Protein AF-A0A7X9I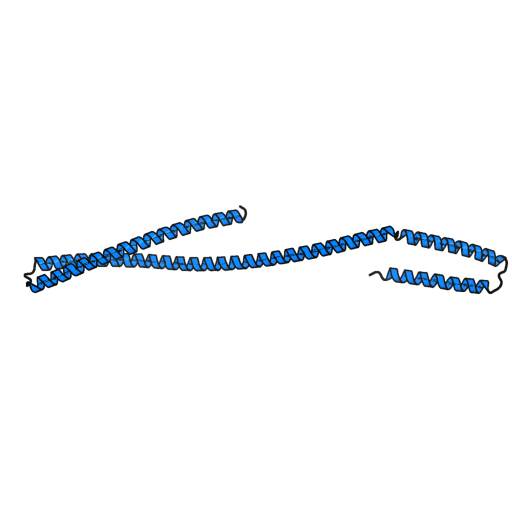KH6-F1 (afdb_monomer_lite)

Structure (mmCIF, N/CA/C/O backbone):
data_AF-A0A7X9IKH6-F1
#
_entry.id   AF-A0A7X9IKH6-F1
#
loop_
_atom_site.group_PDB
_atom_site.id
_atom_site.type_symbol
_atom_site.label_atom_id
_atom_site.label_alt_id
_atom_site.label_comp_id
_atom_site.label_asym_id
_atom_site.label_entity_id
_atom_site.label_seq_id
_atom_site.pdbx_PDB_ins_code
_atom_site.Cartn_x
_atom_site.Cartn_y
_atom_site.Cartn_z
_atom_site.occupancy
_atom_site.B_iso_or_equiv
_atom_site.auth_seq_id
_atom_site.auth_comp_id
_atom_site.auth_asym_id
_atom_site.auth_atom_id
_atom_site.pdbx_PDB_model_num
ATOM 1 N N . MET A 1 1 ? 45.730 -7.408 -49.230 1.00 41.25 1 MET A N 1
ATOM 2 C CA . MET A 1 1 ? 46.948 -6.594 -49.427 1.00 41.25 1 MET A CA 1
ATOM 3 C C . MET A 1 1 ? 47.735 -7.283 -50.529 1.00 41.25 1 MET A C 1
ATOM 5 O O . MET A 1 1 ? 48.414 -8.264 -50.258 1.00 41.25 1 MET A O 1
ATOM 9 N N . ASP A 1 2 ? 47.518 -6.874 -51.778 1.00 36.41 2 ASP A N 1
ATOM 10 C CA . ASP A 1 2 ? 48.087 -7.555 -52.945 1.00 36.41 2 ASP A CA 1
ATOM 11 C C . ASP A 1 2 ? 49.519 -7.081 -53.201 1.00 36.41 2 ASP A C 1
ATOM 13 O O . ASP A 1 2 ? 49.766 -6.019 -53.769 1.00 36.41 2 ASP A O 1
ATOM 17 N N . TRP A 1 3 ? 50.478 -7.899 -52.771 1.00 39.22 3 TRP A N 1
ATOM 18 C CA . TRP A 1 3 ? 51.915 -7.719 -53.016 1.00 39.22 3 TRP A CA 1
ATOM 19 C C . TRP A 1 3 ? 52.298 -7.866 -54.501 1.00 39.22 3 TRP A C 1
ATOM 21 O O . TRP A 1 3 ? 53.399 -7.498 -54.912 1.00 39.22 3 TRP A O 1
ATOM 31 N N . THR A 1 4 ? 51.380 -8.369 -55.324 1.00 44.97 4 THR A N 1
ATOM 32 C CA . THR A 1 4 ? 51.561 -8.614 -56.759 1.00 44.97 4 THR A CA 1
ATOM 33 C C . THR A 1 4 ? 51.618 -7.319 -57.575 1.00 44.97 4 THR A C 1
ATOM 35 O O . THR A 1 4 ? 52.410 -7.230 -58.511 1.00 44.97 4 THR A O 1
ATOM 38 N N . GLY A 1 5 ? 50.871 -6.280 -57.185 1.00 40.22 5 GLY A N 1
ATOM 39 C CA . GLY A 1 5 ? 50.858 -4.994 -57.896 1.00 40.22 5 GLY A CA 1
ATOM 40 C C . GLY A 1 5 ? 52.165 -4.201 -57.770 1.00 40.22 5 GLY A C 1
ATOM 41 O O . GLY A 1 5 ? 52.620 -3.589 -58.735 1.00 40.22 5 GLY A O 1
ATOM 42 N N . LEU A 1 6 ? 52.818 -4.259 -56.604 1.00 42.25 6 LEU A N 1
ATOM 43 C CA . LEU A 1 6 ? 54.053 -3.508 -56.335 1.00 42.25 6 LEU A CA 1
ATOM 44 C C . LEU A 1 6 ? 55.275 -4.162 -57.009 1.00 42.25 6 LEU A C 1
ATOM 46 O O . LEU A 1 6 ? 56.140 -3.466 -57.539 1.00 42.25 6 LEU A O 1
ATOM 50 N N . MET A 1 7 ? 55.301 -5.498 -57.089 1.00 39.69 7 MET A N 1
ATOM 51 C CA . MET A 1 7 ? 56.377 -6.243 -57.758 1.00 39.69 7 MET A CA 1
ATOM 52 C C . MET A 1 7 ? 56.378 -6.051 -59.285 1.00 39.69 7 MET A C 1
ATOM 54 O O . MET A 1 7 ? 57.447 -6.004 -59.892 1.00 39.69 7 MET A O 1
ATOM 58 N N . ILE A 1 8 ? 55.210 -5.863 -59.911 1.00 49.44 8 ILE A N 1
ATOM 59 C CA . ILE A 1 8 ? 55.110 -5.596 -61.358 1.00 49.44 8 ILE A CA 1
ATOM 60 C C . ILE A 1 8 ? 55.565 -4.162 -61.687 1.00 49.44 8 ILE A C 1
ATOM 62 O O . ILE A 1 8 ? 56.264 -3.952 -62.680 1.00 49.44 8 ILE A O 1
ATOM 66 N N . GLY A 1 9 ? 55.260 -3.189 -60.819 1.00 40.75 9 GLY A N 1
ATOM 67 C CA . GLY A 1 9 ? 55.694 -1.796 -60.984 1.00 40.75 9 GLY A CA 1
ATOM 68 C C . GLY A 1 9 ? 57.215 -1.602 -60.907 1.00 40.75 9 GLY A C 1
ATOM 69 O O . GLY A 1 9 ? 57.775 -0.807 -61.662 1.00 40.75 9 GLY A O 1
ATOM 70 N N . VAL A 1 10 ? 57.907 -2.361 -60.047 1.00 42.84 10 VAL A N 1
ATOM 71 C CA . VAL A 1 10 ? 59.378 -2.302 -59.926 1.00 42.84 10 VAL A CA 1
ATOM 72 C C . VAL A 1 10 ? 60.077 -3.111 -61.029 1.00 42.84 10 VAL A C 1
ATOM 74 O O . VAL A 1 10 ? 61.121 -2.696 -61.528 1.00 42.84 10 VAL A O 1
ATOM 77 N N . ALA A 1 11 ? 59.493 -4.221 -61.493 1.00 41.38 11 ALA A N 1
ATOM 78 C CA . ALA A 1 11 ? 60.054 -4.987 -62.610 1.00 41.38 11 ALA A CA 1
ATOM 79 C C . ALA A 1 11 ? 60.023 -4.204 -63.941 1.00 41.38 11 ALA A C 1
ATOM 81 O O . ALA A 1 11 ? 60.966 -4.285 -64.733 1.00 41.38 11 ALA A O 1
ATOM 82 N N . ALA A 1 12 ? 58.984 -3.393 -64.168 1.00 44.91 12 ALA A N 1
ATOM 83 C CA . ALA A 1 12 ? 58.856 -2.573 -65.373 1.00 44.91 12 ALA A CA 1
ATOM 84 C C . ALA A 1 12 ? 59.862 -1.404 -65.429 1.00 44.91 12 ALA A C 1
ATOM 86 O O . ALA A 1 12 ? 60.322 -1.047 -66.514 1.00 44.91 12 ALA A O 1
ATOM 87 N N . SER A 1 13 ? 60.259 -0.833 -64.285 1.00 43.16 13 SER A N 1
ATOM 88 C CA . SER A 1 13 ? 61.221 0.282 -64.237 1.00 43.16 13 SER A CA 1
ATOM 89 C C . SER A 1 13 ? 62.685 -0.164 -64.368 1.00 43.16 13 SER A C 1
ATOM 91 O O . SER A 1 13 ? 63.507 0.568 -64.918 1.00 43.16 13 SER A O 1
ATOM 93 N N . ILE A 1 14 ? 63.017 -1.393 -63.957 1.00 40.56 14 ILE A N 1
ATOM 94 C CA . ILE A 1 14 ? 64.365 -1.969 -64.130 1.00 40.56 14 ILE A CA 1
ATOM 95 C C . ILE A 1 14 ? 64.616 -2.383 -65.597 1.00 40.56 14 ILE A C 1
ATOM 97 O O . ILE A 1 14 ? 65.743 -2.282 -66.098 1.00 40.56 14 ILE A O 1
ATOM 101 N N . GLY A 1 15 ? 63.566 -2.786 -66.324 1.00 42.31 15 GLY A N 1
ATOM 102 C CA . GLY A 1 15 ? 63.649 -3.150 -67.744 1.00 42.31 15 GLY A CA 1
ATOM 103 C C . GLY A 1 15 ? 63.915 -1.966 -68.683 1.00 42.31 15 GLY A C 1
ATOM 104 O O . GLY A 1 15 ? 64.653 -2.101 -69.657 1.00 42.31 15 GLY A O 1
ATOM 105 N N . THR A 1 16 ? 63.379 -0.779 -68.388 1.00 46.44 16 THR A N 1
ATOM 106 C CA . THR A 1 16 ? 63.547 0.404 -69.255 1.00 46.44 16 THR A CA 1
ATOM 107 C C . THR A 1 16 ? 64.932 1.047 -69.128 1.00 46.44 16 THR A C 1
ATOM 109 O O . THR A 1 16 ? 65.479 1.522 -70.124 1.00 46.44 16 THR A O 1
ATOM 112 N N . MET A 1 17 ? 65.561 0.996 -67.947 1.00 42.28 17 MET A N 1
ATOM 113 C CA . MET A 1 17 ? 66.924 1.518 -67.745 1.00 42.28 17 MET A CA 1
ATOM 114 C C . MET A 1 17 ? 68.025 0.640 -68.361 1.00 42.28 17 MET A C 1
ATOM 116 O O . MET A 1 17 ? 69.039 1.157 -68.833 1.00 42.28 17 MET A O 1
ATOM 120 N N . SER A 1 18 ? 67.843 -0.681 -68.398 1.00 44.31 18 SER A N 1
ATOM 121 C CA . SER A 1 18 ? 68.854 -1.615 -68.916 1.00 44.31 18 SER A CA 1
ATOM 122 C C . SER A 1 18 ? 68.936 -1.622 -70.452 1.00 44.31 18 SER A C 1
ATOM 124 O O . SER A 1 18 ? 70.027 -1.762 -71.011 1.00 44.31 18 SER A O 1
ATOM 126 N N . VAL A 1 19 ? 67.823 -1.360 -71.146 1.00 49.00 19 VAL A N 1
ATOM 127 C CA . VAL A 1 19 ? 67.783 -1.244 -72.617 1.00 49.00 19 VAL A CA 1
ATOM 128 C C . VAL A 1 19 ? 68.423 0.065 -73.105 1.00 49.00 19 VAL A C 1
ATOM 130 O O . VAL A 1 19 ? 69.172 0.053 -74.084 1.00 49.00 19 VAL A O 1
ATOM 133 N N . GLY A 1 20 ? 68.236 1.176 -72.381 1.00 48.69 20 GLY A N 1
ATOM 134 C CA . GLY A 1 20 ? 68.887 2.456 -72.698 1.00 48.69 20 GLY A CA 1
ATOM 135 C C . GLY A 1 20 ? 70.421 2.379 -72.670 1.00 48.69 20 GLY A C 1
ATOM 136 O O . GLY A 1 20 ? 71.091 2.928 -73.545 1.00 48.69 20 GLY A O 1
ATOM 137 N N . LEU A 1 21 ? 70.987 1.616 -71.728 1.00 49.50 21 LEU A N 1
ATOM 138 C CA . LEU A 1 21 ? 72.434 1.392 -71.611 1.00 49.50 21 LEU A CA 1
ATOM 139 C C . LEU A 1 21 ? 73.014 0.538 -72.754 1.00 49.50 21 LEU A C 1
ATOM 141 O O . LEU A 1 21 ? 74.154 0.762 -73.162 1.00 49.50 21 LEU A O 1
ATOM 145 N N . LEU A 1 22 ? 72.246 -0.407 -73.307 1.00 53.59 22 LEU A N 1
ATOM 146 C CA . LEU A 1 22 ? 72.681 -1.238 -74.438 1.00 53.59 22 LEU A CA 1
ATOM 147 C C . LEU A 1 22 ? 72.661 -0.481 -75.773 1.00 53.59 22 LEU A C 1
ATOM 149 O O . LEU A 1 22 ? 73.569 -0.662 -76.589 1.00 53.59 22 LEU A O 1
ATOM 153 N N . ILE A 1 23 ? 71.682 0.404 -75.975 1.00 54.72 23 ILE A N 1
ATOM 154 C CA . ILE A 1 23 ? 71.573 1.226 -77.191 1.00 54.72 23 ILE A CA 1
ATOM 155 C C . ILE A 1 23 ? 72.686 2.283 -77.229 1.00 54.72 23 ILE A C 1
ATOM 157 O O . ILE A 1 23 ? 73.350 2.439 -78.255 1.00 54.72 23 ILE A O 1
ATOM 161 N N . VAL A 1 24 ? 72.983 2.937 -76.099 1.00 54.19 24 VAL A N 1
ATOM 162 C CA . VAL A 1 24 ? 74.093 3.905 -76.006 1.00 54.19 24 VAL A CA 1
ATOM 163 C C . VAL A 1 24 ? 75.448 3.230 -76.259 1.00 54.19 24 VAL A C 1
ATOM 165 O O . VAL A 1 24 ? 76.287 3.778 -76.973 1.00 54.19 24 VAL A O 1
ATOM 168 N N . ARG A 1 25 ? 75.650 2.005 -75.754 1.00 50.47 25 ARG A N 1
ATOM 169 C CA . ARG A 1 25 ? 76.906 1.256 -75.928 1.00 50.47 25 ARG A CA 1
ATOM 170 C C . ARG A 1 25 ? 77.116 0.732 -77.355 1.00 50.47 25 ARG A C 1
ATOM 172 O O . ARG A 1 25 ? 78.260 0.552 -77.762 1.00 50.47 25 ARG A O 1
ATOM 179 N N . ARG A 1 26 ? 76.042 0.509 -78.125 1.00 52.50 26 ARG A N 1
ATOM 180 C CA . ARG A 1 26 ? 76.119 0.147 -79.555 1.00 52.50 26 ARG A CA 1
ATOM 181 C C . ARG A 1 26 ? 76.236 1.355 -80.483 1.00 52.50 26 ARG A C 1
ATOM 183 O O . ARG A 1 26 ? 76.838 1.223 -81.541 1.00 52.50 26 ARG A O 1
ATOM 190 N N . LEU A 1 27 ? 75.729 2.525 -80.089 1.00 49.16 27 LEU A N 1
ATOM 191 C CA . LEU A 1 27 ? 75.902 3.770 -80.848 1.00 49.16 27 LEU A CA 1
ATOM 192 C C . LEU A 1 27 ? 77.325 4.348 -80.738 1.00 49.16 27 LEU A C 1
ATOM 194 O O . LEU A 1 27 ? 77.769 5.020 -81.665 1.00 49.16 27 LEU A O 1
ATOM 198 N N . SER A 1 28 ? 78.068 4.062 -79.657 1.00 47.09 28 SER A N 1
ATOM 199 C CA . SER A 1 28 ? 79.472 4.495 -79.512 1.00 47.09 28 SER A CA 1
ATOM 200 C C . SER A 1 28 ? 80.474 3.684 -80.347 1.00 47.09 28 SER A C 1
ATOM 202 O O . SER A 1 28 ? 81.614 4.106 -80.517 1.00 47.09 28 SER A O 1
ATOM 204 N N . SER A 1 29 ? 80.076 2.521 -80.868 1.00 47.56 29 SER A N 1
ATOM 205 C CA . SER A 1 29 ? 80.857 1.730 -81.825 1.00 47.56 29 SER A CA 1
ATOM 206 C C . SER A 1 29 ? 80.278 1.950 -83.223 1.00 47.56 29 SER A C 1
ATOM 208 O O . SER A 1 29 ? 79.188 1.461 -83.500 1.00 47.56 29 SER A O 1
ATOM 210 N N . GLY A 1 30 ? 80.972 2.721 -84.066 1.00 47.56 30 GLY A N 1
ATOM 211 C CA . GLY A 1 30 ? 80.493 3.220 -85.365 1.00 47.56 30 GLY A CA 1
ATOM 212 C C . GLY A 1 30 ? 79.588 2.260 -86.153 1.00 47.56 30 GLY A C 1
ATOM 213 O O . GLY A 1 30 ? 79.942 1.112 -86.412 1.00 47.56 30 GLY A O 1
ATOM 214 N N . VAL A 1 31 ? 78.408 2.758 -86.530 1.00 45.91 31 VAL A N 1
ATOM 215 C CA . VAL A 1 31 ? 77.311 1.982 -87.125 1.00 45.91 31 VAL A CA 1
ATOM 216 C C . VAL A 1 31 ? 77.476 1.893 -88.645 1.00 45.91 31 VAL A C 1
ATOM 218 O O . VAL A 1 31 ? 77.541 2.911 -89.334 1.00 45.91 31 VAL A O 1
ATOM 221 N N . SER A 1 32 ? 77.505 0.670 -89.179 1.00 53.81 32 SER A N 1
ATOM 222 C CA . SER A 1 32 ? 77.417 0.414 -90.626 1.00 53.81 32 SER A CA 1
ATOM 223 C C . SER A 1 32 ? 75.969 0.553 -91.129 1.00 53.81 32 SER A C 1
ATOM 225 O O . SER A 1 32 ? 75.020 0.334 -90.378 1.00 53.81 32 SER A O 1
ATOM 227 N N . ILE A 1 33 ? 75.775 0.895 -92.409 1.00 52.16 33 ILE A N 1
ATOM 228 C CA . ILE A 1 33 ? 74.455 1.200 -93.008 1.00 52.16 33 ILE A CA 1
ATOM 229 C C . ILE A 1 33 ? 73.421 0.073 -92.791 1.00 52.16 33 ILE A C 1
ATOM 231 O O . ILE A 1 33 ? 72.262 0.369 -92.525 1.00 52.16 33 ILE A O 1
ATOM 235 N N . GLY A 1 34 ? 73.833 -1.202 -92.776 1.00 54.03 34 GLY A N 1
ATOM 236 C CA . GLY A 1 34 ? 72.932 -2.337 -92.507 1.00 54.03 34 GLY A CA 1
ATOM 237 C C . GLY A 1 34 ? 72.478 -2.483 -91.044 1.00 54.03 34 GLY A C 1
ATOM 238 O O . GLY A 1 34 ? 71.426 -3.054 -90.775 1.00 54.03 34 GLY A O 1
ATOM 239 N N . GLN A 1 35 ? 73.223 -1.934 -90.080 1.00 50.44 35 GLN A N 1
ATOM 240 C CA . GLN A 1 35 ? 72.823 -1.908 -88.665 1.00 50.44 35 GLN A CA 1
ATOM 241 C C . GLN A 1 35 ? 71.830 -0.776 -88.370 1.00 50.44 35 GLN A C 1
ATOM 243 O O . GLN A 1 35 ? 71.072 -0.861 -87.407 1.00 50.44 35 GLN A O 1
ATOM 248 N N . LYS A 1 36 ? 71.797 0.266 -89.209 1.00 51.41 36 LYS A N 1
ATOM 249 C CA . LYS A 1 36 ? 70.876 1.399 -89.077 1.00 51.41 36 LYS A CA 1
ATOM 250 C C . LYS A 1 36 ? 69.422 0.992 -89.333 1.00 51.41 36 LYS A C 1
ATOM 252 O O . LYS A 1 36 ? 68.554 1.370 -88.554 1.00 51.41 36 LYS A O 1
ATOM 257 N N . ASP A 1 37 ? 69.171 0.175 -90.354 1.00 54.50 37 ASP A N 1
ATOM 258 C CA . ASP A 1 37 ? 67.816 -0.300 -90.673 1.00 54.50 37 ASP A CA 1
ATOM 259 C C . ASP A 1 37 ? 67.300 -1.300 -89.628 1.00 54.50 37 ASP A C 1
ATOM 261 O O . ASP A 1 37 ? 66.137 -1.243 -89.232 1.00 54.50 37 ASP A O 1
ATOM 265 N N . SER A 1 38 ? 68.184 -2.145 -89.084 1.00 54.72 38 SER A N 1
ATOM 266 C CA . SER A 1 38 ? 6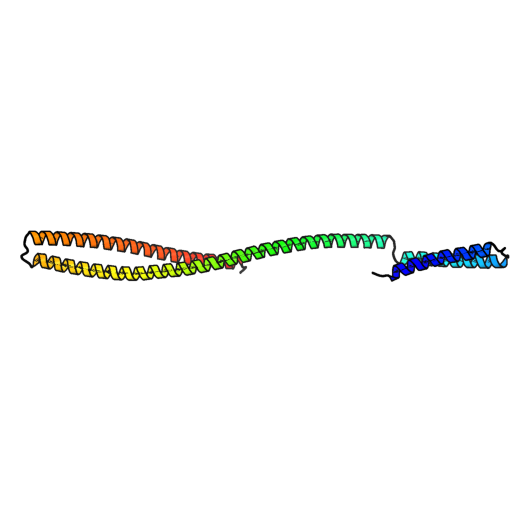7.863 -3.015 -87.943 1.00 54.72 38 SER A CA 1
ATOM 267 C C . SER A 1 38 ? 67.489 -2.208 -86.698 1.00 54.72 38 SER A C 1
ATOM 269 O O . SER A 1 38 ? 66.525 -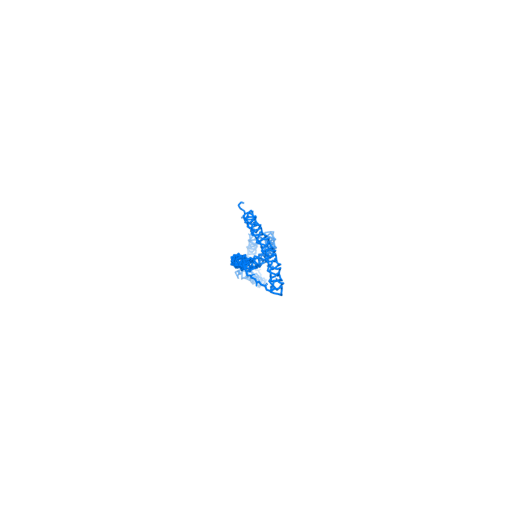2.551 -86.020 1.00 54.72 38 SER A O 1
ATOM 271 N N . LEU A 1 39 ? 68.230 -1.137 -86.397 1.00 57.41 39 LEU A N 1
ATOM 272 C CA . LEU A 1 39 ? 67.948 -0.268 -85.254 1.00 57.41 39 LEU A CA 1
ATOM 273 C C . LEU A 1 39 ? 66.650 0.524 -85.446 1.00 57.41 39 LEU A C 1
ATOM 275 O O . LEU A 1 39 ? 65.900 0.690 -84.491 1.00 57.41 39 LEU A O 1
ATOM 279 N N . LEU A 1 40 ? 66.346 0.977 -86.665 1.00 59.12 40 LEU A N 1
ATOM 280 C CA . LEU A 1 40 ? 65.073 1.638 -86.969 1.00 59.12 40 LEU A CA 1
ATOM 281 C C . LEU A 1 40 ? 63.884 0.689 -86.781 1.00 59.12 40 LEU A C 1
ATOM 283 O O . LEU A 1 40 ? 62.888 1.070 -86.168 1.00 59.12 40 LEU A O 1
ATOM 287 N N . HIS A 1 41 ? 64.009 -0.558 -87.233 1.00 66.25 41 HIS A N 1
ATOM 288 C CA . HIS A 1 41 ? 62.960 -1.561 -87.068 1.00 66.25 41 HIS A CA 1
ATOM 289 C C . HIS A 1 41 ? 62.774 -1.974 -85.596 1.00 66.25 41 HIS A C 1
ATOM 291 O O . HIS A 1 41 ? 61.651 -2.229 -85.150 1.00 66.25 41 HIS A O 1
ATOM 297 N N . GLU A 1 42 ? 63.866 -2.005 -84.827 1.00 60.81 42 GLU A N 1
ATOM 298 C CA . GLU A 1 42 ? 63.855 -2.260 -83.386 1.00 60.81 42 GLU A CA 1
ATOM 299 C C . GLU A 1 42 ? 63.193 -1.098 -82.625 1.00 60.81 42 GLU A C 1
ATOM 301 O O . GLU A 1 42 ? 62.299 -1.348 -81.815 1.00 60.81 42 GLU A O 1
ATOM 306 N N . ILE A 1 43 ? 63.515 0.157 -82.969 1.00 59.56 43 ILE A N 1
ATOM 307 C CA . ILE A 1 43 ? 62.857 1.370 -82.446 1.00 59.56 43 ILE A CA 1
ATOM 308 C C . ILE A 1 43 ? 61.355 1.362 -82.756 1.00 59.56 43 ILE A C 1
ATOM 310 O O . ILE A 1 43 ? 60.546 1.662 -81.878 1.00 59.56 43 ILE A O 1
ATOM 314 N N . GLU A 1 44 ? 60.950 0.981 -83.969 1.00 67.25 44 GLU A N 1
ATOM 315 C CA . GLU A 1 44 ? 59.532 0.921 -84.337 1.00 67.25 44 GLU A CA 1
ATOM 316 C C . GLU A 1 44 ? 58.782 -0.182 -83.570 1.00 67.25 44 GLU A C 1
ATOM 318 O O . GLU A 1 44 ? 57.642 0.009 -83.138 1.00 67.25 44 GLU A O 1
ATOM 323 N N . SER A 1 45 ? 59.434 -1.325 -83.334 1.00 67.88 45 SER A N 1
ATOM 324 C CA . SER A 1 45 ? 58.872 -2.402 -82.511 1.00 67.88 45 SER A CA 1
ATOM 325 C C . SER A 1 45 ? 58.728 -1.992 -81.039 1.00 67.88 45 SER A C 1
ATOM 327 O O . SER A 1 45 ? 57.709 -2.287 -80.410 1.00 67.88 45 SER A O 1
ATOM 329 N N . LEU A 1 46 ? 59.706 -1.246 -80.512 1.00 64.25 46 LEU A N 1
ATOM 330 C CA . LEU A 1 46 ? 59.697 -0.707 -79.156 1.00 64.25 46 LEU A CA 1
ATOM 331 C C . LEU A 1 46 ? 58.601 0.341 -78.990 1.00 64.25 46 LEU A C 1
ATOM 333 O O . LEU A 1 46 ? 57.855 0.269 -78.019 1.00 64.25 46 LEU A O 1
ATOM 337 N N . ASN A 1 47 ? 58.428 1.238 -79.962 1.00 63.16 47 ASN A N 1
ATOM 338 C CA . ASN A 1 47 ? 57.334 2.207 -79.955 1.00 63.16 47 ASN A CA 1
ATOM 339 C C . ASN A 1 47 ? 55.967 1.515 -79.959 1.00 63.16 47 ASN A C 1
ATOM 341 O O . ASN A 1 47 ? 55.123 1.850 -79.134 1.00 63.16 47 ASN A O 1
ATOM 345 N N . LYS A 1 48 ? 55.770 0.478 -80.785 1.00 72.69 48 LYS A N 1
ATOM 346 C CA . LYS A 1 48 ? 54.531 -0.324 -80.767 1.00 72.69 48 LYS A CA 1
ATOM 347 C C . LYS A 1 48 ? 54.313 -1.043 -79.432 1.00 72.69 48 LYS A C 1
ATOM 349 O O . LYS A 1 48 ? 53.173 -1.218 -79.008 1.00 72.69 48 LYS A O 1
ATOM 354 N N . SER A 1 49 ? 55.382 -1.474 -78.764 1.00 66.81 49 SER A N 1
ATOM 355 C CA . SER A 1 49 ? 55.309 -2.122 -77.447 1.00 66.81 49 SER A CA 1
ATOM 356 C C . SER A 1 49 ? 54.987 -1.127 -76.322 1.00 66.81 49 SER A C 1
ATOM 358 O O . SER A 1 49 ? 54.172 -1.422 -75.444 1.00 66.81 49 SER A O 1
ATOM 360 N N . ILE A 1 50 ? 55.562 0.078 -76.385 1.00 62.53 50 ILE A N 1
ATOM 361 C CA . ILE A 1 50 ? 55.257 1.199 -75.487 1.00 62.53 50 ILE A CA 1
ATOM 362 C C . ILE A 1 50 ? 53.804 1.628 -75.674 1.00 62.53 50 ILE A C 1
ATOM 364 O O . ILE A 1 50 ? 53.076 1.743 -74.697 1.00 62.53 50 ILE A O 1
ATOM 368 N N . GLU A 1 51 ? 53.343 1.774 -76.912 1.00 68.69 51 GLU A N 1
ATOM 369 C CA . GLU A 1 51 ? 51.966 2.157 -77.223 1.00 68.69 51 GLU A CA 1
ATOM 370 C C . GLU A 1 51 ? 50.960 1.092 -76.761 1.00 68.69 51 GLU A C 1
ATOM 372 O O . GLU A 1 51 ? 49.949 1.419 -76.141 1.00 68.69 51 GLU A O 1
ATOM 377 N N . LYS A 1 52 ? 51.280 -0.199 -76.933 1.00 70.62 52 LYS A N 1
ATOM 378 C CA . LYS A 1 52 ? 50.495 -1.298 -76.346 1.00 70.62 52 LYS A CA 1
ATOM 379 C C . LYS A 1 52 ? 50.500 -1.281 -74.818 1.00 70.62 52 LYS A C 1
ATOM 381 O O . LYS A 1 52 ? 49.469 -1.584 -74.220 1.00 70.62 52 LYS A O 1
ATOM 386 N N . SER A 1 53 ? 51.620 -0.942 -74.180 1.00 59.41 53 SER A N 1
ATOM 387 C CA . SER A 1 53 ? 51.710 -0.822 -72.717 1.00 59.41 53 SER A CA 1
ATOM 388 C C . SER A 1 53 ? 50.928 0.380 -72.188 1.00 59.41 53 SER A C 1
ATOM 390 O O . SER A 1 53 ? 50.226 0.244 -71.188 1.00 59.41 53 SER A O 1
ATOM 392 N N . ILE A 1 54 ? 50.965 1.522 -72.879 1.00 59.91 54 ILE A N 1
ATOM 393 C CA . ILE A 1 54 ? 50.164 2.712 -72.559 1.00 59.91 54 ILE A CA 1
ATOM 394 C C . ILE A 1 54 ? 48.675 2.383 -72.695 1.00 59.91 54 ILE A C 1
ATOM 396 O O . ILE A 1 54 ? 47.934 2.528 -71.727 1.00 59.91 54 ILE A O 1
ATOM 400 N N . GLN A 1 55 ? 48.255 1.808 -73.827 1.00 63.00 55 GLN A N 1
ATOM 401 C CA . GLN A 1 55 ? 46.868 1.380 -74.035 1.00 63.00 55 GLN A CA 1
ATOM 402 C C . GLN A 1 55 ? 46.416 0.316 -73.031 1.00 63.00 55 GLN A C 1
ATOM 404 O O . GLN A 1 55 ? 45.248 0.273 -72.662 1.00 63.00 55 GLN A O 1
ATOM 409 N N . SER A 1 56 ? 47.311 -0.573 -72.596 1.00 59.19 56 SER A N 1
ATOM 410 C CA . SER A 1 56 ? 46.982 -1.563 -71.566 1.00 59.19 56 SER A CA 1
ATOM 411 C C . SER A 1 56 ? 46.818 -0.889 -70.205 1.00 59.19 56 SER A C 1
ATOM 413 O O . SER A 1 56 ? 45.849 -1.171 -69.513 1.00 59.19 56 SER A O 1
ATOM 415 N N . THR A 1 57 ? 47.687 0.063 -69.857 1.00 55.81 57 THR A N 1
ATOM 416 C CA . THR A 1 57 ? 47.598 0.845 -68.611 1.00 55.81 57 THR A CA 1
ATOM 417 C C . THR A 1 57 ? 46.302 1.665 -68.552 1.00 55.81 57 THR A C 1
ATOM 419 O O . THR A 1 57 ? 45.630 1.665 -67.524 1.00 55.81 57 THR A O 1
ATOM 422 N N . GLU A 1 58 ? 45.881 2.268 -69.667 1.00 55.62 58 GLU A N 1
ATOM 423 C CA . GLU A 1 58 ? 44.589 2.966 -69.792 1.00 55.62 58 GLU A CA 1
ATOM 424 C C . GLU A 1 58 ? 43.376 2.022 -69.714 1.00 55.62 58 GLU A C 1
ATOM 426 O O . GLU A 1 58 ? 42.315 2.418 -69.231 1.00 55.62 58 GLU A O 1
ATOM 431 N N . LYS A 1 59 ? 43.523 0.761 -70.145 1.00 60.03 59 LYS A N 1
ATOM 432 C CA . LYS A 1 59 ? 42.479 -0.276 -70.042 1.00 60.03 59 LYS A CA 1
ATOM 433 C C . LYS A 1 59 ? 42.313 -0.846 -68.633 1.00 60.03 59 LYS A C 1
ATOM 435 O O . LYS A 1 59 ? 41.243 -1.369 -68.337 1.00 60.03 59 LYS A O 1
ATOM 440 N N . PHE A 1 60 ? 43.338 -0.780 -67.782 1.00 58.16 60 PHE A N 1
ATOM 441 C CA . PHE A 1 60 ? 43.268 -1.325 -66.421 1.00 58.16 60 PHE A CA 1
ATOM 442 C C . PHE A 1 60 ? 42.552 -0.390 -65.433 1.00 58.16 60 PHE A C 1
ATOM 444 O O . PHE A 1 60 ? 41.935 -0.883 -64.492 1.00 58.16 60 PHE A O 1
ATOM 451 N N . CYS A 1 61 ? 42.580 0.928 -65.659 1.00 55.62 61 CYS A N 1
ATOM 452 C CA . CYS A 1 61 ? 41.687 1.913 -65.038 1.00 55.62 61 CYS A CA 1
ATOM 453 C C . CYS A 1 61 ? 41.872 3.270 -65.723 1.00 55.62 61 CYS A C 1
ATOM 455 O O . CYS A 1 61 ? 42.986 3.795 -65.756 1.00 55.62 61 CYS A O 1
ATOM 457 N N . SER A 1 62 ? 40.791 3.897 -66.191 1.00 67.31 62 SER A N 1
ATOM 458 C CA . SER A 1 62 ? 40.867 5.321 -66.520 1.00 67.31 62 SER A CA 1
ATOM 459 C C . SER A 1 62 ? 41.000 6.126 -65.222 1.00 67.31 62 SER A C 1
ATOM 461 O O . SER A 1 62 ? 40.426 5.767 -64.191 1.00 67.31 62 SER A O 1
ATOM 463 N N . LYS A 1 63 ? 41.744 7.238 -65.244 1.00 68.94 63 LYS A N 1
ATOM 464 C CA . LYS A 1 63 ? 41.905 8.118 -64.071 1.00 68.94 63 LYS A CA 1
ATOM 465 C C . LYS A 1 63 ? 40.550 8.508 -63.451 1.00 68.94 63 LYS A C 1
ATOM 467 O O . LYS A 1 63 ? 40.404 8.482 -62.237 1.00 68.94 63 LYS A O 1
ATOM 472 N N . GLY A 1 64 ? 39.535 8.740 -64.288 1.00 71.00 64 GLY A N 1
ATOM 473 C CA . GLY A 1 64 ? 38.172 9.035 -63.840 1.00 71.00 64 GLY A CA 1
ATOM 474 C C . GLY A 1 64 ? 37.456 7.867 -63.147 1.00 71.00 64 GLY A C 1
ATOM 475 O O . GLY A 1 64 ? 36.644 8.106 -62.259 1.00 71.00 64 GLY A O 1
ATOM 476 N N . GLN A 1 65 ? 37.759 6.610 -63.494 1.00 70.62 65 GLN A N 1
ATOM 477 C CA . GLN A 1 65 ? 37.233 5.442 -62.773 1.00 70.62 65 GLN A CA 1
ATOM 478 C C . GLN A 1 65 ? 37.860 5.315 -61.382 1.00 70.62 65 GLN A C 1
ATOM 480 O O . GLN A 1 65 ? 37.144 5.043 -60.422 1.00 70.62 65 GLN A O 1
ATOM 485 N N . LEU A 1 66 ? 39.166 5.571 -61.254 1.00 70.25 66 LEU A N 1
ATOM 486 C CA . LEU A 1 66 ? 39.836 5.623 -59.950 1.00 70.25 66 LEU A CA 1
ATOM 487 C C . LEU A 1 66 ? 39.299 6.762 -59.079 1.00 70.25 66 LEU A C 1
ATOM 489 O O . LEU A 1 66 ? 39.006 6.536 -57.906 1.00 70.25 66 LEU A O 1
ATOM 493 N N . ASP A 1 67 ? 39.101 7.950 -59.651 1.00 74.50 67 ASP A N 1
ATOM 494 C CA . ASP A 1 67 ? 38.509 9.087 -58.938 1.00 74.50 67 ASP A CA 1
ATOM 495 C C . ASP A 1 67 ? 37.063 8.770 -58.500 1.00 74.50 67 ASP A C 1
ATOM 497 O O . ASP A 1 67 ? 36.686 9.025 -57.358 1.00 74.50 67 ASP A O 1
ATOM 501 N N . SER A 1 68 ? 36.266 8.123 -59.359 1.00 74.25 68 SER A N 1
ATOM 502 C CA . SER A 1 68 ? 34.901 7.684 -59.028 1.00 74.25 68 SER A CA 1
ATOM 503 C C . SER A 1 68 ? 34.872 6.657 -57.894 1.00 74.25 68 SER A C 1
ATOM 505 O O . SER A 1 68 ? 34.055 6.777 -56.984 1.00 74.25 68 SER A O 1
ATOM 507 N N . VAL A 1 69 ? 35.752 5.652 -57.929 1.00 70.94 69 VAL A N 1
ATOM 508 C CA . VAL A 1 69 ? 35.848 4.636 -56.868 1.00 70.94 69 VAL A CA 1
ATOM 509 C C . VAL A 1 69 ? 36.336 5.264 -55.564 1.00 70.94 69 VAL A C 1
ATOM 511 O O . VAL A 1 69 ? 35.827 4.928 -54.499 1.00 70.94 69 VAL A O 1
ATOM 514 N N . THR A 1 70 ? 37.268 6.216 -55.633 1.00 75.00 70 THR A N 1
ATOM 515 C CA . THR A 1 70 ? 37.758 6.956 -54.459 1.00 75.00 70 THR A CA 1
ATOM 516 C C . THR A 1 70 ? 36.635 7.772 -53.818 1.00 75.00 70 THR A C 1
ATOM 518 O O . THR A 1 70 ? 36.452 7.705 -52.604 1.00 75.00 70 THR A O 1
ATOM 521 N N . ASN A 1 71 ? 35.827 8.466 -54.625 1.00 78.75 71 ASN A N 1
ATOM 522 C CA . ASN A 1 71 ? 34.673 9.225 -54.141 1.00 78.75 71 ASN A CA 1
ATOM 523 C C . ASN A 1 71 ? 33.614 8.313 -53.502 1.00 78.75 71 ASN A C 1
ATOM 525 O O . ASN A 1 71 ? 33.144 8.604 -52.405 1.00 78.75 71 ASN A O 1
ATOM 529 N N . GLN A 1 72 ? 33.289 7.181 -54.135 1.00 78.31 72 GLN A N 1
ATOM 530 C CA . GLN A 1 72 ? 32.360 6.192 -53.571 1.00 78.31 72 GLN A CA 1
ATOM 531 C C . GLN A 1 72 ? 32.887 5.592 -52.264 1.00 78.31 72 GLN A C 1
ATOM 533 O O . GLN A 1 72 ? 32.134 5.412 -51.310 1.00 78.31 72 GLN A O 1
ATOM 538 N N . LEU A 1 73 ? 34.189 5.307 -52.185 1.00 72.44 73 LEU A N 1
ATOM 539 C CA . LEU A 1 73 ? 34.817 4.779 -50.977 1.00 72.44 73 LEU A CA 1
ATOM 540 C C . LEU A 1 73 ? 34.771 5.803 -49.837 1.00 72.44 73 LEU A C 1
ATOM 542 O O . LEU A 1 73 ? 34.484 5.434 -48.699 1.00 72.44 73 LEU A O 1
ATOM 546 N N . GLN A 1 74 ? 34.986 7.083 -50.138 1.00 81.38 74 GLN A N 1
ATOM 547 C CA . GLN A 1 74 ? 34.875 8.167 -49.165 1.00 81.38 74 GLN A CA 1
ATOM 548 C C . GLN A 1 74 ? 33.425 8.376 -48.694 1.00 81.38 74 GLN A C 1
ATOM 550 O O . GLN A 1 74 ? 33.187 8.569 -47.500 1.00 81.38 74 GLN A O 1
ATOM 555 N N . GLU A 1 75 ? 32.448 8.277 -49.596 1.00 82.75 75 GLU A N 1
ATOM 556 C CA . GLU A 1 75 ? 31.021 8.350 -49.267 1.00 82.75 75 GLU A CA 1
ATOM 557 C C . GLU A 1 75 ? 30.588 7.186 -48.363 1.00 82.75 75 GLU A C 1
ATOM 559 O O . GLU A 1 75 ? 29.963 7.403 -47.322 1.00 82.75 75 GLU A O 1
ATOM 564 N N . VAL A 1 76 ? 31.004 5.957 -48.689 1.00 76.06 76 VAL A N 1
ATOM 565 C CA . VAL A 1 76 ? 30.748 4.768 -47.863 1.00 76.06 76 VAL A CA 1
ATOM 566 C C . VAL A 1 76 ? 31.433 4.879 -46.501 1.00 76.06 76 VAL A C 1
ATOM 568 O O . VAL A 1 76 ? 30.825 4.534 -45.491 1.00 76.06 76 VAL A O 1
ATOM 571 N N . GLN A 1 77 ? 32.666 5.391 -46.428 1.00 76.12 77 GLN A N 1
ATOM 572 C CA . GLN A 1 77 ? 33.354 5.619 -45.151 1.00 76.12 77 GLN A CA 1
ATOM 573 C C . GLN A 1 77 ? 32.627 6.643 -44.274 1.00 76.12 77 GLN A C 1
ATOM 575 O O . GLN A 1 77 ? 32.480 6.419 -43.072 1.00 76.12 77 GLN A O 1
ATOM 580 N N . SER A 1 78 ? 32.147 7.736 -44.869 1.00 79.88 78 SER A N 1
ATOM 581 C CA . SER A 1 78 ? 31.367 8.757 -44.165 1.00 79.88 78 SER A CA 1
ATOM 582 C C . SER A 1 78 ? 30.029 8.198 -43.670 1.00 79.88 78 SER A C 1
ATOM 584 O O . SER A 1 78 ? 29.678 8.356 -42.500 1.00 79.88 78 SER A O 1
ATOM 586 N N . SER A 1 79 ? 29.322 7.449 -44.522 1.00 77.06 79 SER A N 1
ATOM 587 C CA . SER A 1 79 ? 28.068 6.779 -44.164 1.00 77.06 79 SER A CA 1
ATOM 588 C C . SER A 1 79 ? 28.268 5.756 -43.041 1.00 77.06 79 SER A C 1
ATOM 590 O O . SER A 1 79 ? 27.526 5.757 -42.060 1.00 77.06 79 SER A O 1
ATOM 592 N N . LEU A 1 80 ? 29.329 4.945 -43.115 1.00 72.75 80 LEU A N 1
ATOM 593 C CA . LEU A 1 80 ? 29.687 3.976 -42.079 1.00 72.75 80 LEU A CA 1
ATOM 594 C C . LEU A 1 80 ? 30.023 4.661 -40.747 1.00 72.75 80 LEU A C 1
ATOM 596 O O . LEU A 1 80 ? 29.641 4.164 -39.689 1.00 72.75 80 LEU A O 1
ATOM 600 N N . ALA A 1 81 ? 30.730 5.793 -40.779 1.00 74.44 81 ALA A N 1
ATOM 601 C CA . ALA A 1 81 ? 31.005 6.580 -39.580 1.00 74.44 81 ALA A CA 1
ATOM 602 C C . ALA A 1 81 ? 29.706 7.123 -38.958 1.00 74.44 81 ALA A C 1
ATOM 604 O O . ALA A 1 81 ? 29.509 6.989 -37.751 1.00 74.44 81 ALA A O 1
ATOM 605 N N . GLY A 1 82 ? 28.787 7.643 -39.779 1.00 78.69 82 GLY A N 1
ATOM 606 C CA . GLY A 1 82 ? 27.471 8.101 -39.328 1.00 78.69 82 GLY A CA 1
ATOM 607 C C . GLY A 1 82 ? 26.625 6.979 -38.719 1.00 78.69 82 GLY A C 1
ATOM 608 O O . GLY A 1 82 ? 26.062 7.145 -37.639 1.00 78.69 82 GLY A O 1
ATOM 609 N N . GLN A 1 83 ? 26.586 5.806 -39.357 1.00 74.81 83 GLN A N 1
ATOM 610 C CA . GLN A 1 83 ? 25.868 4.638 -38.837 1.00 74.81 83 GLN A CA 1
ATOM 611 C C . GLN A 1 83 ? 26.447 4.133 -37.511 1.00 74.81 83 GLN A C 1
ATOM 613 O O . GLN A 1 83 ? 25.686 3.738 -36.633 1.00 74.81 83 GLN A O 1
ATOM 618 N N . LYS A 1 84 ? 27.773 4.181 -37.326 1.00 76.62 84 LYS A N 1
ATOM 619 C CA . LYS A 1 84 ? 28.411 3.820 -36.049 1.00 76.62 84 LYS A CA 1
ATOM 620 C C . LYS A 1 84 ? 28.020 4.762 -34.913 1.00 76.62 84 LYS A C 1
ATOM 622 O O . LYS A 1 84 ? 27.802 4.294 -33.801 1.00 76.62 84 LYS A O 1
ATOM 627 N N . GLU A 1 85 ? 27.927 6.062 -35.174 1.00 84.88 85 GLU A N 1
ATOM 628 C CA . GLU A 1 85 ? 27.479 7.019 -34.156 1.00 84.88 85 GLU A CA 1
ATOM 629 C C . GLU A 1 85 ? 25.985 6.869 -33.845 1.00 84.88 85 GLU A C 1
ATOM 631 O O . GLU A 1 85 ? 25.601 6.891 -32.677 1.00 84.88 85 GLU A O 1
ATOM 636 N N . LEU A 1 86 ? 25.147 6.612 -34.855 1.00 83.69 86 LEU A N 1
ATOM 637 C CA . LEU A 1 86 ? 23.737 6.277 -34.630 1.00 83.69 86 LEU A CA 1
ATOM 638 C C . LEU A 1 86 ? 23.580 5.005 -33.793 1.00 83.69 86 LEU A C 1
ATOM 640 O O . LEU A 1 86 ? 22.754 4.980 -32.884 1.00 83.69 86 LEU A O 1
ATOM 644 N N . LEU A 1 87 ? 24.381 3.971 -34.066 1.00 80.31 87 LEU A N 1
ATOM 645 C CA . LEU A 1 87 ? 24.358 2.731 -33.294 1.00 80.31 87 LEU A CA 1
ATOM 646 C C . LEU A 1 87 ? 24.702 2.990 -31.823 1.00 80.31 87 LEU A C 1
ATOM 648 O O . LEU A 1 87 ? 23.946 2.568 -30.957 1.00 80.31 87 LEU A O 1
ATOM 652 N N . LYS A 1 88 ? 25.766 3.753 -31.541 1.00 84.88 88 LYS A N 1
ATOM 653 C CA . LYS A 1 88 ? 26.135 4.124 -30.163 1.00 84.88 88 LYS A CA 1
ATOM 654 C C . LYS A 1 88 ? 25.028 4.887 -29.440 1.00 84.88 88 LYS A C 1
ATOM 656 O O . LYS A 1 88 ? 24.777 4.647 -28.263 1.00 84.88 88 LYS A O 1
ATOM 661 N N . GLU A 1 89 ? 24.376 5.827 -30.122 1.00 88.56 89 GLU A N 1
ATOM 662 C CA . GLU A 1 89 ? 23.271 6.590 -29.535 1.00 88.56 89 GLU A CA 1
ATOM 663 C C . GLU A 1 89 ? 22.071 5.682 -29.226 1.00 88.56 89 GLU A C 1
ATOM 665 O O . GLU A 1 89 ? 21.459 5.804 -28.165 1.00 88.56 89 GLU A O 1
ATOM 670 N N . VAL A 1 90 ? 21.755 4.734 -30.113 1.00 87.56 90 VAL A N 1
ATOM 671 C CA . VAL A 1 90 ? 20.698 3.739 -29.881 1.00 87.56 90 VAL A CA 1
ATOM 672 C C . VAL A 1 90 ? 21.060 2.800 -28.729 1.00 87.56 90 VAL A C 1
ATOM 674 O O . VAL A 1 90 ? 20.218 2.575 -27.865 1.00 87.56 90 VAL A O 1
ATOM 677 N N . GLU A 1 91 ? 22.297 2.303 -28.663 1.00 86.06 91 GLU A N 1
ATOM 678 C CA . GLU A 1 91 ? 22.790 1.465 -27.560 1.00 86.06 91 GLU A CA 1
ATOM 679 C C . GLU A 1 91 ? 22.681 2.194 -26.217 1.00 86.06 91 GLU A C 1
ATOM 681 O O . GLU A 1 91 ? 22.162 1.640 -25.251 1.00 86.06 91 GLU A O 1
ATOM 686 N N . LYS A 1 92 ? 23.063 3.474 -26.172 1.00 91.56 92 LYS A N 1
ATOM 687 C CA . LYS A 1 92 ? 22.939 4.299 -24.966 1.00 91.56 92 LYS A CA 1
ATOM 688 C C . LYS A 1 92 ? 21.483 4.497 -24.542 1.00 91.56 92 LYS A C 1
ATOM 690 O O . LYS A 1 92 ? 21.171 4.439 -23.354 1.00 91.56 92 LYS A O 1
ATOM 695 N N . ARG A 1 93 ? 20.577 4.740 -25.495 1.00 89.38 93 ARG A N 1
ATOM 696 C CA . ARG A 1 93 ? 19.136 4.846 -25.203 1.00 89.38 93 ARG A CA 1
ATOM 697 C C . ARG A 1 93 ? 18.566 3.524 -24.707 1.00 89.38 93 ARG A C 1
ATOM 699 O O . ARG A 1 93 ? 17.737 3.537 -23.801 1.00 89.38 93 ARG A O 1
ATOM 706 N N . LEU A 1 94 ? 19.012 2.405 -25.274 1.00 86.50 94 LEU A N 1
ATOM 707 C CA . LEU A 1 94 ? 18.606 1.072 -24.845 1.00 86.50 94 LEU A CA 1
ATOM 708 C C . LEU A 1 94 ? 19.065 0.794 -23.409 1.00 86.50 94 LEU A C 1
ATOM 710 O O . LEU A 1 94 ? 18.252 0.370 -22.598 1.00 86.50 94 LEU A O 1
ATOM 714 N N . GLU A 1 95 ? 20.317 1.107 -23.075 1.00 91.50 95 GLU A N 1
ATOM 715 C CA . GLU A 1 95 ? 20.860 0.955 -21.720 1.00 91.50 95 GLU A CA 1
ATOM 716 C C . GLU A 1 95 ? 20.093 1.820 -20.702 1.00 91.50 95 GLU A C 1
ATOM 718 O O . GLU A 1 95 ? 19.714 1.355 -19.627 1.00 91.50 95 GLU A O 1
ATOM 723 N N . GLN A 1 96 ? 19.774 3.070 -21.058 1.00 91.69 96 GLN A N 1
ATOM 724 C CA . GLN A 1 96 ? 18.951 3.949 -20.217 1.00 91.69 96 GLN A CA 1
ATOM 725 C C . GLN A 1 96 ? 17.527 3.415 -20.019 1.00 91.69 96 GLN A C 1
ATOM 727 O O . GLN A 1 96 ? 16.984 3.488 -18.912 1.00 91.69 96 GLN A O 1
ATOM 732 N N . ALA A 1 97 ? 16.914 2.879 -21.076 1.00 86.38 97 ALA A N 1
ATOM 733 C CA . ALA A 1 97 ? 15.588 2.281 -21.004 1.00 86.38 97 ALA A CA 1
ATOM 734 C C . ALA A 1 97 ? 15.592 1.012 -20.139 1.00 86.38 97 ALA A C 1
ATOM 736 O O . ALA A 1 97 ? 14.716 0.867 -19.290 1.00 86.38 97 ALA A O 1
ATOM 737 N N . GLN A 1 98 ? 16.597 0.143 -20.293 1.00 89.38 98 GLN A N 1
ATOM 738 C CA . GLN A 1 98 ? 16.778 -1.056 -19.468 1.00 89.38 98 GLN A CA 1
ATOM 739 C C . GLN A 1 98 ? 16.898 -0.698 -17.991 1.00 89.38 98 GLN A C 1
ATOM 741 O O . GLN A 1 98 ? 16.116 -1.191 -17.184 1.00 89.38 98 GLN A O 1
ATOM 746 N N . LYS A 1 99 ? 17.774 0.252 -17.651 1.00 92.62 99 LYS A N 1
ATOM 747 C CA . LYS A 1 99 ? 17.922 0.721 -16.271 1.00 92.62 99 LYS A CA 1
ATOM 748 C C . LYS A 1 99 ? 16.608 1.261 -15.696 1.00 92.62 99 LYS A C 1
ATOM 750 O O . LYS A 1 99 ? 16.257 0.974 -14.558 1.00 92.62 99 LYS A O 1
ATOM 755 N N . THR A 1 100 ? 15.856 2.018 -16.494 1.00 92.25 100 THR A N 1
ATOM 756 C CA . THR A 1 100 ? 14.551 2.554 -16.074 1.00 92.25 100 THR A CA 1
ATOM 757 C C . THR A 1 100 ? 13.532 1.439 -15.825 1.00 92.25 100 THR A C 1
ATOM 759 O O . THR A 1 100 ? 12.721 1.539 -14.906 1.00 92.25 100 THR A O 1
ATOM 762 N N . ILE A 1 101 ? 13.542 0.383 -16.643 1.00 88.12 101 ILE A N 1
ATOM 763 C CA . ILE A 1 101 ? 12.667 -0.781 -16.465 1.00 88.12 101 ILE A CA 1
ATOM 764 C C . ILE A 1 101 ? 13.044 -1.536 -15.189 1.00 88.12 101 ILE A C 1
ATOM 766 O O . ILE A 1 101 ? 12.158 -1.818 -14.390 1.00 88.12 101 ILE A O 1
ATOM 770 N N . GLU A 1 102 ? 14.332 -1.786 -14.956 1.00 89.81 102 GLU A N 1
ATOM 771 C CA . GLU A 1 102 ? 14.824 -2.445 -13.739 1.00 89.81 102 GLU A CA 1
ATOM 772 C C . GLU A 1 102 ? 14.432 -1.668 -12.471 1.00 89.81 102 GLU A C 1
ATOM 774 O O . GLU A 1 102 ? 13.941 -2.252 -11.504 1.00 89.81 102 GLU A O 1
ATOM 779 N N . GLU A 1 103 ? 14.579 -0.339 -12.481 1.00 91.19 103 GLU A N 1
ATOM 780 C CA . GLU A 1 103 ? 14.161 0.528 -11.371 1.00 91.19 103 GLU A CA 1
ATOM 781 C C . GLU A 1 103 ? 12.644 0.465 -11.129 1.00 91.19 103 GLU A C 1
ATOM 783 O O . GLU A 1 103 ? 12.198 0.368 -9.981 1.00 91.19 103 GLU A O 1
ATOM 788 N N . LYS A 1 104 ? 11.837 0.478 -12.199 1.00 88.50 104 LYS A N 1
ATOM 789 C CA . LYS A 1 104 ? 10.377 0.337 -12.099 1.00 88.50 104 LYS A CA 1
ATOM 790 C C . LYS A 1 104 ? 9.971 -1.036 -11.576 1.00 88.50 104 LYS A C 1
ATOM 792 O O . LYS A 1 104 ? 9.087 -1.116 -10.729 1.00 88.50 104 LYS A O 1
ATOM 797 N N . GLU A 1 105 ? 10.602 -2.105 -12.049 1.00 85.06 105 GLU A N 1
ATOM 798 C CA . GLU A 1 105 ? 10.318 -3.466 -11.596 1.00 85.06 105 GLU A CA 1
ATOM 799 C C . GLU A 1 105 ? 10.662 -3.634 -10.112 1.00 85.06 105 GLU A C 1
ATOM 801 O O . GLU A 1 105 ? 9.840 -4.135 -9.343 1.00 85.06 105 GLU A O 1
ATOM 806 N N . ALA A 1 106 ? 11.813 -3.115 -9.672 1.00 88.25 106 ALA A N 1
ATOM 807 C CA . ALA A 1 106 ? 12.188 -3.099 -8.261 1.00 88.25 106 ALA A CA 1
ATOM 808 C C . ALA A 1 106 ? 11.168 -2.332 -7.402 1.00 88.25 106 ALA A C 1
ATOM 810 O O . ALA A 1 106 ? 10.754 -2.817 -6.345 1.00 88.25 106 ALA A O 1
ATOM 811 N N . TYR A 1 107 ? 10.714 -1.165 -7.870 1.00 86.75 107 TYR A N 1
ATOM 812 C CA . TYR A 1 107 ? 9.673 -0.393 -7.193 1.00 86.75 107 TYR A CA 1
ATOM 813 C C . TYR A 1 107 ? 8.344 -1.159 -7.114 1.00 86.75 107 TYR A C 1
ATOM 815 O O . TYR A 1 107 ? 7.728 -1.207 -6.050 1.00 86.75 107 TYR A O 1
ATOM 823 N N . HIS A 1 108 ? 7.923 -1.818 -8.197 1.00 84.31 108 HIS A N 1
ATOM 824 C CA . HIS A 1 108 ? 6.708 -2.636 -8.210 1.00 84.31 108 HIS A CA 1
ATOM 825 C C . HIS A 1 108 ? 6.779 -3.820 -7.240 1.00 84.31 108 HIS A C 1
ATOM 827 O O . HIS A 1 108 ? 5.797 -4.098 -6.551 1.00 84.31 108 HIS A O 1
ATOM 833 N N . GLN A 1 109 ? 7.929 -4.490 -7.128 1.00 85.06 109 GLN A N 1
ATOM 834 C CA . GLN A 1 109 ? 8.104 -5.575 -6.156 1.00 85.06 109 GLN A CA 1
ATOM 835 C C . GLN A 1 109 ? 8.060 -5.070 -4.708 1.00 85.06 109 GLN A C 1
ATOM 837 O O . GLN A 1 109 ? 7.442 -5.704 -3.846 1.00 85.06 109 GLN A O 1
ATOM 842 N N . ALA A 1 110 ? 8.664 -3.909 -4.437 1.00 87.44 110 ALA A N 1
ATOM 843 C CA . ALA A 1 110 ? 8.596 -3.271 -3.125 1.00 87.44 110 ALA A CA 1
ATOM 844 C C . ALA A 1 110 ? 7.155 -2.878 -2.765 1.00 87.44 110 ALA A C 1
ATOM 846 O O . ALA A 1 110 ? 6.694 -3.178 -1.665 1.00 87.44 110 ALA A O 1
ATOM 847 N N . LEU A 1 111 ? 6.421 -2.283 -3.712 1.00 86.44 111 LEU A N 1
ATOM 848 C CA . LEU A 1 111 ? 5.016 -1.916 -3.539 1.00 86.44 111 LEU A CA 1
ATOM 849 C C . LEU A 1 111 ? 4.144 -3.146 -3.257 1.00 86.44 111 LEU A C 1
ATOM 851 O O . LEU A 1 111 ? 3.332 -3.124 -2.339 1.00 86.44 111 LEU A O 1
ATOM 855 N N . LYS A 1 112 ? 4.341 -4.239 -4.004 1.00 85.06 112 LYS A N 1
ATOM 856 C CA . LYS A 1 112 ? 3.603 -5.493 -3.805 1.00 85.06 112 LYS A CA 1
ATOM 857 C C . LYS A 1 112 ? 3.848 -6.090 -2.418 1.00 85.06 112 LYS A C 1
ATOM 859 O O . LYS A 1 112 ? 2.911 -6.565 -1.785 1.00 85.06 112 LYS A O 1
ATOM 864 N N . SER A 1 113 ? 5.094 -6.044 -1.950 1.00 89.06 113 SER A N 1
ATOM 865 C CA . SER A 1 113 ? 5.456 -6.527 -0.613 1.00 89.06 113 SER A CA 1
ATOM 866 C C . SER A 1 113 ? 4.830 -5.666 0.486 1.00 89.06 113 SER A C 1
ATOM 868 O O . SER A 1 113 ? 4.231 -6.207 1.409 1.00 89.06 113 SER A O 1
ATOM 870 N N . ALA A 1 114 ? 4.903 -4.336 0.357 1.00 87.44 114 ALA A N 1
ATOM 871 C CA . ALA A 1 114 ? 4.282 -3.408 1.303 1.00 87.44 114 ALA A CA 1
ATOM 872 C C . ALA A 1 114 ? 2.755 -3.572 1.348 1.00 87.44 114 ALA A C 1
ATOM 874 O O . ALA A 1 114 ? 2.174 -3.620 2.428 1.00 87.44 114 ALA A O 1
ATOM 875 N N . LYS A 1 115 ? 2.114 -3.742 0.184 1.00 84.69 115 LYS A N 1
ATOM 876 C CA . LYS A 1 115 ? 0.677 -4.016 0.092 1.00 84.69 115 LYS A CA 1
ATOM 877 C C . LYS A 1 115 ? 0.303 -5.294 0.850 1.00 84.69 115 LYS A C 1
ATOM 879 O O . LYS A 1 115 ? -0.624 -5.260 1.649 1.00 84.69 115 LYS A O 1
ATOM 884 N N . ALA A 1 116 ? 1.026 -6.393 0.633 1.00 84.31 116 ALA A N 1
ATOM 885 C CA . ALA A 1 116 ? 0.750 -7.655 1.322 1.00 84.31 116 ALA A CA 1
ATOM 886 C C . ALA A 1 116 ? 0.889 -7.528 2.853 1.00 84.31 116 ALA A C 1
ATOM 888 O O . ALA A 1 116 ? 0.077 -8.073 3.596 1.00 84.31 116 ALA A O 1
ATOM 889 N N . GLU A 1 117 ? 1.889 -6.777 3.327 1.00 90.81 117 GLU A N 1
ATOM 890 C CA . GLU A 1 117 ? 2.073 -6.501 4.756 1.00 90.81 117 GLU A CA 1
ATOM 891 C C . GLU A 1 117 ? 0.912 -5.674 5.336 1.00 90.81 117 GLU A C 1
ATOM 893 O O . GLU A 1 117 ? 0.429 -5.945 6.438 1.00 90.81 117 GLU A O 1
ATOM 898 N N . ASP A 1 118 ? 0.441 -4.666 4.602 1.00 85.25 118 ASP A N 1
ATOM 899 C CA . ASP A 1 118 ? -0.673 -3.829 5.040 1.00 85.25 118 ASP A CA 1
ATOM 900 C C . ASP A 1 118 ? -2.012 -4.584 5.011 1.00 85.25 118 ASP A C 1
ATOM 902 O O . ASP A 1 118 ? -2.801 -4.444 5.948 1.00 85.25 118 ASP A O 1
ATOM 906 N N . GLU A 1 119 ? -2.248 -5.450 4.020 1.00 86.06 119 GLU A N 1
ATOM 907 C CA . GLU A 1 119 ? -3.401 -6.363 3.992 1.00 86.06 119 GLU A CA 1
ATOM 908 C C . GLU A 1 119 ? -3.417 -7.291 5.216 1.00 86.06 119 GLU A C 1
ATOM 910 O O . GLU A 1 119 ? -4.458 -7.450 5.861 1.00 86.06 119 GLU A O 1
ATOM 915 N N . GLU A 1 120 ? -2.263 -7.850 5.595 1.00 91.88 120 GLU A N 1
ATOM 916 C CA . GLU A 1 120 ? -2.132 -8.684 6.794 1.00 91.88 120 GLU A CA 1
ATOM 917 C C . GLU A 1 120 ? -2.444 -7.890 8.073 1.00 91.88 120 GLU A C 1
ATOM 919 O O . GLU A 1 120 ? -3.193 -8.357 8.939 1.00 91.88 120 GLU A O 1
ATOM 924 N N . LYS A 1 121 ? -1.931 -6.658 8.192 1.00 88.75 121 LYS A N 1
ATOM 925 C CA . LYS A 1 121 ? -2.229 -5.779 9.336 1.00 88.75 121 LYS A CA 1
ATOM 926 C C . LYS A 1 121 ? -3.713 -5.443 9.423 1.00 88.75 121 LYS A C 1
ATOM 928 O O . LYS A 1 121 ? -4.269 -5.479 10.522 1.00 88.75 121 LYS A O 1
ATOM 933 N N . VAL A 1 122 ? -4.357 -5.119 8.301 1.00 83.69 122 VAL A N 1
ATOM 934 C CA . VAL A 1 122 ? -5.793 -4.803 8.258 1.00 83.69 122 VAL A CA 1
ATOM 935 C C . VAL A 1 122 ? -6.618 -6.021 8.662 1.00 83.69 122 VAL A C 1
ATOM 937 O O . VAL A 1 122 ? -7.484 -5.898 9.529 1.00 83.69 122 VAL A O 1
ATOM 940 N N . ALA A 1 123 ? -6.305 -7.205 8.130 1.00 87.06 123 ALA A N 1
ATOM 941 C CA . ALA A 1 123 ? -6.959 -8.447 8.533 1.00 87.06 123 ALA A CA 1
ATOM 942 C C . ALA A 1 123 ? -6.801 -8.711 10.043 1.00 87.06 123 ALA A C 1
ATOM 944 O O . ALA A 1 123 ? -7.772 -9.042 10.727 1.00 87.06 123 ALA A O 1
ATOM 945 N N . GLY A 1 124 ? -5.602 -8.488 10.590 1.00 87.50 124 GLY A N 1
ATOM 946 C CA . GLY A 1 124 ? -5.344 -8.602 12.025 1.00 87.50 124 GLY A CA 1
ATOM 947 C C . GLY A 1 124 ? -6.127 -7.594 12.875 1.00 87.50 124 GLY A C 1
ATOM 948 O O . GLY A 1 124 ? -6.616 -7.944 13.950 1.00 87.50 124 GLY A O 1
ATOM 949 N N . LEU A 1 125 ? -6.277 -6.349 12.412 1.00 84.31 125 LEU A N 1
ATOM 950 C CA . LEU A 1 125 ? -7.078 -5.327 13.093 1.00 84.31 125 LEU A CA 1
ATOM 951 C C . LEU A 1 125 ? -8.573 -5.659 13.074 1.00 84.31 125 LEU A C 1
ATOM 953 O O . LEU A 1 125 ? -9.235 -5.480 14.095 1.00 84.31 125 LEU A O 1
ATOM 957 N N . LEU A 1 126 ? -9.092 -6.174 11.957 1.00 82.62 126 LEU A N 1
ATOM 958 C CA . LEU A 1 126 ? -10.486 -6.609 11.844 1.00 82.62 126 LEU A CA 1
ATOM 959 C C . LEU A 1 126 ? -10.787 -7.794 12.769 1.00 82.62 126 LEU A C 1
ATOM 961 O O . LEU A 1 126 ? -11.786 -7.765 13.483 1.00 82.62 126 LEU A O 1
ATOM 965 N N . ALA A 1 127 ? -9.890 -8.781 12.842 1.00 86.56 127 ALA A N 1
ATOM 966 C CA . ALA A 1 127 ? -10.040 -9.899 13.774 1.00 86.56 127 ALA A CA 1
ATOM 967 C C . ALA A 1 127 ? -10.078 -9.422 15.238 1.00 86.56 127 ALA A C 1
ATOM 969 O O . ALA A 1 127 ? -10.971 -9.791 15.997 1.00 86.56 127 ALA A O 1
ATOM 970 N N . ARG A 1 128 ? -9.161 -8.522 15.624 1.00 86.56 128 ARG A N 1
ATOM 971 C CA . ARG A 1 128 ? -9.157 -7.921 16.970 1.00 86.56 128 ARG A CA 1
ATOM 972 C C . ARG A 1 128 ? -10.413 -7.103 17.252 1.00 86.56 128 ARG A C 1
ATOM 974 O O . ARG A 1 128 ? -10.872 -7.086 18.389 1.00 86.56 128 ARG A O 1
ATOM 981 N N . TYR A 1 129 ? -10.947 -6.405 16.252 1.00 84.12 129 TYR A N 1
ATOM 982 C CA . TYR A 1 129 ? -12.208 -5.685 16.395 1.00 84.12 129 TYR A CA 1
ATOM 983 C C . TYR A 1 129 ? -13.342 -6.646 16.749 1.00 84.12 129 TYR A C 1
ATOM 985 O O . TYR A 1 129 ? -14.093 -6.365 17.680 1.00 84.12 129 TYR A O 1
ATOM 993 N N . ASP A 1 130 ? -13.463 -7.766 16.034 1.00 82.00 130 ASP A N 1
ATOM 994 C CA . ASP A 1 130 ? -14.546 -8.722 16.267 1.00 82.00 130 ASP A CA 1
ATOM 995 C C . ASP A 1 130 ? -14.431 -9.355 17.671 1.00 82.00 130 ASP A C 1
ATOM 997 O O . ASP A 1 130 ? -15.441 -9.476 18.372 1.00 82.00 130 ASP A O 1
ATOM 1001 N N . ASP A 1 131 ? -13.208 -9.643 18.136 1.00 88.19 131 ASP A N 1
ATOM 1002 C CA . ASP A 1 131 ? -12.941 -10.107 19.506 1.00 88.19 131 ASP A CA 1
ATOM 1003 C C . ASP A 1 131 ? -13.345 -9.062 20.566 1.00 88.19 131 ASP A C 1
ATOM 1005 O O . ASP A 1 131 ? -14.073 -9.375 21.513 1.00 88.19 131 ASP A O 1
ATOM 1009 N N . ILE A 1 132 ? -12.919 -7.803 20.397 1.00 84.75 132 ILE A N 1
ATOM 1010 C CA . ILE A 1 132 ? -13.244 -6.701 21.320 1.00 84.75 132 ILE A CA 1
ATOM 1011 C C . ILE A 1 132 ? -14.751 -6.427 21.326 1.00 84.75 132 ILE A C 1
ATOM 1013 O O . ILE A 1 132 ? -15.330 -6.179 22.384 1.00 84.75 132 ILE A O 1
ATOM 1017 N N . ALA A 1 133 ? -15.408 -6.485 20.167 1.00 80.06 133 ALA A N 1
ATOM 1018 C CA . ALA A 1 133 ? -16.849 -6.306 20.061 1.00 80.06 133 ALA A CA 1
ATOM 1019 C C . ALA A 1 133 ? -17.599 -7.410 20.822 1.00 80.06 133 ALA A C 1
ATOM 1021 O O . ALA A 1 133 ? -18.529 -7.114 21.576 1.00 80.06 133 ALA A O 1
ATOM 1022 N N . ALA A 1 134 ? -17.173 -8.670 20.690 1.00 85.19 134 ALA A N 1
ATOM 1023 C CA . ALA A 1 134 ? -17.755 -9.784 21.434 1.00 85.19 134 ALA A CA 1
ATOM 1024 C C . ALA A 1 134 ? -17.546 -9.641 22.952 1.00 85.19 134 ALA A C 1
ATOM 1026 O O . ALA A 1 134 ? -18.483 -9.848 23.733 1.00 85.19 134 ALA A O 1
ATOM 1027 N N . GLU A 1 135 ? -16.344 -9.246 23.383 1.00 88.00 135 GLU A N 1
ATOM 1028 C CA . GLU A 1 135 ? -16.047 -9.004 24.796 1.00 88.00 135 GLU A CA 1
ATOM 1029 C C . GLU A 1 135 ? -16.875 -7.839 25.358 1.00 88.00 135 GLU A C 1
ATOM 1031 O O . GLU A 1 135 ? -17.471 -7.974 26.430 1.00 88.00 135 GLU A O 1
ATOM 1036 N N . SER A 1 136 ? -16.983 -6.736 24.612 1.00 81.94 136 SER A N 1
ATOM 1037 C CA . SER A 1 136 ? -17.775 -5.557 24.972 1.00 81.94 136 SER A CA 1
ATOM 1038 C C . SER A 1 136 ? -19.251 -5.911 25.176 1.00 81.94 136 SER A C 1
ATOM 1040 O O . SER A 1 136 ? -19.809 -5.598 26.228 1.00 81.94 136 SER A O 1
ATOM 1042 N N . ILE A 1 137 ? -19.857 -6.673 24.258 1.00 83.44 137 ILE A N 1
ATOM 1043 C CA . ILE A 1 137 ? -21.244 -7.152 24.392 1.00 83.44 137 ILE A CA 1
ATOM 1044 C C . ILE A 1 137 ? -21.410 -8.027 25.644 1.00 83.44 137 ILE A C 1
ATOM 1046 O O . ILE A 1 137 ? -22.375 -7.875 26.396 1.00 83.44 137 ILE A O 1
ATOM 1050 N N . SER A 1 138 ? -20.468 -8.939 25.902 1.00 89.00 138 SER A N 1
ATOM 1051 C CA . SER A 1 138 ? -20.485 -9.782 27.106 1.00 89.00 138 SER A CA 1
ATOM 1052 C C . SER A 1 138 ? -20.379 -8.945 28.391 1.00 89.00 138 SER A C 1
ATOM 1054 O O . SER A 1 138 ? -21.082 -9.218 29.371 1.00 89.00 138 SER A O 1
ATOM 1056 N N . LEU A 1 139 ? -19.535 -7.909 28.404 1.00 85.88 139 LEU A N 1
ATOM 1057 C CA . LEU A 1 139 ? -19.409 -6.986 29.532 1.00 85.88 139 LEU A CA 1
ATOM 1058 C C . LEU A 1 139 ? -20.686 -6.164 29.742 1.00 85.88 139 LEU A C 1
ATOM 1060 O O . LEU A 1 139 ? -21.124 -6.044 30.884 1.00 85.88 139 LEU A O 1
ATOM 1064 N N . GLU A 1 140 ? -21.334 -5.681 28.679 1.00 83.00 140 GLU A N 1
ATOM 1065 C CA . GLU A 1 140 ? -22.630 -4.993 28.783 1.00 83.00 140 GLU A CA 1
ATOM 1066 C C . GLU A 1 140 ? -23.717 -5.896 29.380 1.00 83.00 140 GLU A C 1
ATOM 1068 O O . GLU A 1 140 ? -24.474 -5.466 30.251 1.00 83.00 140 GLU A O 1
ATOM 1073 N N . GLN A 1 141 ? -23.776 -7.167 28.973 1.00 87.62 141 GLN A N 1
ATOM 1074 C CA . GLN A 1 141 ? -24.731 -8.129 29.534 1.00 87.62 141 GLN A CA 1
ATOM 1075 C C . GLN A 1 141 ? -24.482 -8.378 31.027 1.00 87.62 141 GLN A C 1
ATOM 1077 O O . GLN A 1 141 ? -25.428 -8.393 31.821 1.00 87.62 141 GLN A O 1
ATOM 1082 N N . LYS A 1 142 ? -23.213 -8.539 31.427 1.00 89.06 142 LYS A N 1
ATOM 1083 C CA . LYS A 1 142 ? -22.829 -8.686 32.841 1.00 89.06 142 LYS A CA 1
ATOM 1084 C C . LYS A 1 142 ? -23.163 -7.432 33.646 1.00 89.06 142 LYS A C 1
ATOM 1086 O O . LYS A 1 142 ? -23.658 -7.550 34.765 1.00 89.06 142 LYS A O 1
ATOM 1091 N N . LEU A 1 143 ? -22.939 -6.250 33.075 1.00 86.06 143 LEU A N 1
ATOM 1092 C CA . LEU A 1 143 ? -23.257 -4.968 33.697 1.00 86.06 143 LEU A CA 1
ATOM 1093 C C . LEU A 1 143 ? -24.764 -4.822 33.927 1.00 86.06 143 LEU A C 1
ATOM 1095 O O . LEU A 1 143 ? -25.184 -4.539 35.047 1.00 86.06 143 LEU A O 1
ATOM 1099 N N . ALA A 1 144 ? -25.580 -5.108 32.911 1.00 83.75 144 ALA A N 1
ATOM 1100 C CA . ALA A 1 144 ? -27.036 -5.074 33.016 1.00 83.75 144 ALA A CA 1
ATOM 1101 C C . ALA A 1 144 ? -27.567 -6.059 34.075 1.00 83.75 144 ALA A C 1
ATOM 1103 O O . ALA A 1 144 ? -28.448 -5.713 34.864 1.00 83.75 144 ALA A O 1
ATOM 1104 N N . ALA A 1 145 ? -27.004 -7.271 34.141 1.00 88.50 145 ALA A N 1
ATOM 1105 C CA . ALA A 1 145 ? -27.345 -8.243 35.178 1.00 88.50 145 ALA A CA 1
ATOM 1106 C C . ALA A 1 145 ? -26.954 -7.750 36.582 1.00 88.50 145 ALA A C 1
ATOM 1108 O O . ALA A 1 145 ? -27.734 -7.890 37.524 1.00 88.50 145 ALA A O 1
ATOM 1109 N N . SER A 1 146 ? -25.774 -7.137 36.721 1.00 86.62 146 SER A N 1
ATOM 1110 C CA . SER A 1 146 ? -25.319 -6.566 37.989 1.00 86.62 146 SER A CA 1
ATOM 1111 C C . SER A 1 146 ? -26.214 -5.417 38.447 1.00 86.62 146 SER A C 1
ATOM 1113 O O . SER A 1 146 ? -26.588 -5.395 39.614 1.00 86.62 146 SER A O 1
ATOM 1115 N N . MET A 1 147 ? -26.601 -4.503 37.550 1.00 82.06 147 MET A N 1
ATOM 1116 C CA . MET A 1 147 ? -27.530 -3.411 37.868 1.00 82.06 147 MET A CA 1
ATOM 1117 C C . MET A 1 147 ? -28.877 -3.951 38.348 1.00 82.06 147 MET A C 1
ATOM 1119 O O . MET A 1 147 ? -29.362 -3.527 39.390 1.00 82.06 147 MET A O 1
ATOM 1123 N N . LYS A 1 148 ? -29.426 -4.964 37.666 1.00 88.38 148 LYS A N 1
ATOM 1124 C CA . LYS A 1 148 ? -30.684 -5.604 38.070 1.00 88.38 148 LYS A CA 1
ATOM 1125 C C . LYS A 1 148 ? -30.608 -6.231 39.468 1.00 88.38 148 LYS A C 1
ATOM 1127 O O . LYS A 1 148 ? -31.550 -6.107 40.244 1.00 88.38 148 LYS A O 1
ATOM 1132 N N . ASN A 1 149 ? -29.503 -6.903 39.796 1.00 86.75 149 ASN A N 1
ATOM 1133 C CA . ASN A 1 149 ? -29.302 -7.473 41.133 1.00 86.75 149 ASN A CA 1
ATOM 1134 C C . ASN A 1 149 ? -29.201 -6.379 42.206 1.00 86.75 149 ASN A C 1
ATOM 1136 O O . ASN A 1 149 ? -29.683 -6.554 43.321 1.00 86.75 149 ASN A O 1
ATOM 1140 N N . LEU A 1 150 ? -28.579 -5.253 41.862 1.00 83.56 150 LEU A N 1
ATOM 1141 C CA . LEU A 1 150 ? -28.394 -4.105 42.743 1.00 83.56 150 LEU A CA 1
ATOM 1142 C C . LEU A 1 150 ? -29.736 -3.394 43.006 1.00 83.56 150 LEU A C 1
ATOM 1144 O O . LEU A 1 150 ? -30.065 -3.129 44.160 1.00 83.56 150 LEU A O 1
ATOM 1148 N N . ASP A 1 151 ? -30.560 -3.220 41.968 1.00 82.56 151 ASP A N 1
ATOM 1149 C CA . ASP A 1 151 ? -31.948 -2.747 42.077 1.00 82.56 151 ASP A CA 1
ATOM 1150 C C . ASP A 1 151 ? -32.791 -3.668 42.971 1.00 82.56 151 ASP A C 1
ATOM 1152 O O . ASP A 1 151 ? -33.559 -3.204 43.814 1.00 82.56 151 ASP A O 1
ATOM 1156 N N . GLN A 1 152 ? -32.624 -4.986 42.825 1.00 86.25 152 GLN A N 1
ATOM 1157 C CA . GLN A 1 152 ? -33.316 -5.969 43.655 1.00 86.25 152 GLN A CA 1
ATOM 1158 C C . GLN A 1 152 ? -32.874 -5.884 45.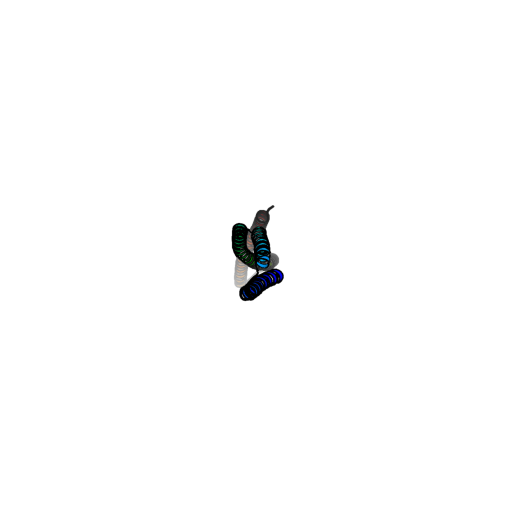124 1.00 86.25 152 GLN A C 1
ATOM 1160 O O . GLN A 1 152 ? -33.722 -5.877 46.014 1.00 86.25 152 GLN A O 1
ATOM 1165 N N . MET A 1 153 ? -31.570 -5.748 45.396 1.00 81.44 153 MET A N 1
ATOM 1166 C CA . MET A 1 153 ? -31.058 -5.546 46.757 1.00 81.44 153 MET A CA 1
ATOM 1167 C C . MET A 1 153 ? -31.592 -4.257 47.390 1.00 81.44 153 MET A C 1
ATOM 1169 O O . MET A 1 153 ? -31.972 -4.280 48.558 1.00 81.44 153 MET A O 1
ATOM 1173 N N . LEU A 1 154 ? -31.655 -3.159 46.631 1.00 78.50 154 LEU A N 1
ATOM 1174 C CA . LEU A 1 154 ? -32.231 -1.892 47.090 1.00 78.50 154 LEU A CA 1
ATOM 1175 C C . LEU A 1 154 ? -33.728 -2.008 47.417 1.00 78.50 154 LEU A C 1
ATOM 1177 O O . LEU A 1 154 ? -34.201 -1.340 48.334 1.00 78.50 154 LEU A O 1
ATOM 1181 N N . ALA A 1 155 ? -34.469 -2.840 46.682 1.00 80.44 155 ALA A N 1
ATOM 1182 C CA . ALA A 1 155 ? -35.906 -3.021 46.873 1.00 80.44 155 ALA A CA 1
ATOM 1183 C C . ALA A 1 155 ? -36.266 -4.019 47.991 1.00 80.44 155 ALA A C 1
ATOM 1185 O O . ALA A 1 155 ? -37.277 -3.836 48.670 1.00 80.44 155 ALA A O 1
ATOM 1186 N N . GLU A 1 156 ? -35.480 -5.085 48.168 1.00 82.25 156 GLU A N 1
ATOM 1187 C CA . GLU A 1 156 ? -35.834 -6.221 49.032 1.00 82.25 156 GLU A CA 1
ATOM 1188 C C . GLU A 1 156 ? -35.190 -6.175 50.426 1.00 82.25 156 GLU A C 1
ATOM 1190 O O . GLU A 1 156 ? -35.726 -6.764 51.369 1.00 82.25 156 GLU A O 1
ATOM 1195 N N . LEU A 1 157 ? -34.057 -5.486 50.593 1.00 76.56 157 LEU A N 1
ATOM 1196 C CA . LEU A 1 157 ? -33.354 -5.417 51.874 1.00 76.56 157 LEU A CA 1
ATOM 1197 C C . LEU A 1 157 ? -33.730 -4.146 52.643 1.00 76.56 157 LEU A C 1
ATOM 1199 O O . LEU A 1 157 ? -33.728 -3.042 52.105 1.00 76.56 157 LEU A O 1
ATOM 1203 N N . GLN A 1 158 ? -33.976 -4.284 53.950 1.00 76.94 158 GLN A N 1
ATOM 1204 C CA . GLN A 1 158 ? -34.016 -3.142 54.870 1.00 76.94 158 GLN A CA 1
ATOM 1205 C C . GLN A 1 158 ? -32.589 -2.631 55.105 1.00 76.94 158 GLN A C 1
ATOM 1207 O O . GLN A 1 158 ? -31.949 -2.945 56.108 1.00 76.94 158 GLN A O 1
ATOM 1212 N N . LEU A 1 159 ? -32.076 -1.893 54.127 1.00 77.38 159 LEU A N 1
ATOM 1213 C CA . LEU A 1 159 ? -30.756 -1.281 54.163 1.00 77.38 159 LEU A CA 1
ATOM 1214 C C . LEU A 1 159 ? -30.763 -0.034 55.049 1.00 77.38 159 LEU A C 1
ATOM 1216 O O . LEU A 1 159 ? -31.765 0.677 55.158 1.00 77.38 159 LEU A O 1
ATOM 1220 N N . THR A 1 160 ? -29.623 0.254 55.675 1.00 84.75 160 THR A N 1
ATOM 1221 C CA . THR A 1 160 ? -29.437 1.528 56.376 1.00 84.75 160 THR A CA 1
ATOM 1222 C C . THR A 1 160 ? -29.329 2.677 55.371 1.00 84.75 160 THR A C 1
ATOM 1224 O O . THR A 1 160 ? -28.978 2.478 54.208 1.00 84.75 160 THR A O 1
ATOM 1227 N N . GLN A 1 161 ? -29.589 3.909 55.817 1.00 82.44 161 GLN A N 1
ATOM 1228 C CA . GLN A 1 161 ? -29.503 5.096 54.958 1.00 82.44 161 GLN A CA 1
ATOM 1229 C C . GLN A 1 161 ? -28.125 5.232 54.278 1.00 82.44 161 GLN A C 1
ATOM 1231 O O . GLN A 1 161 ? -28.050 5.553 53.096 1.00 82.44 161 GLN A O 1
ATOM 1236 N N . GLU A 1 162 ? -27.039 4.940 55.005 1.00 84.62 162 GLU A N 1
ATOM 1237 C CA . GLU A 1 162 ? -25.668 4.967 54.472 1.00 84.62 162 GLU A CA 1
ATOM 1238 C C . GLU A 1 162 ? -25.440 3.900 53.391 1.00 84.62 162 GLU A C 1
ATOM 1240 O O . GLU A 1 162 ? -24.779 4.171 52.393 1.00 84.62 162 GLU A O 1
ATOM 1245 N N . GLN A 1 163 ? -26.023 2.706 53.547 1.00 81.88 163 GLN A N 1
ATOM 1246 C CA . GLN A 1 163 ? -25.941 1.645 52.540 1.00 81.88 163 GLN A CA 1
ATOM 1247 C C . GLN A 1 163 ? -26.719 2.007 51.273 1.00 81.88 163 GLN A C 1
ATOM 1249 O O . GLN A 1 163 ? -26.239 1.742 50.175 1.00 81.88 163 GLN A O 1
ATOM 1254 N N . ILE A 1 164 ? -27.889 2.639 51.411 1.00 81.69 164 ILE A N 1
ATOM 1255 C CA . ILE A 1 164 ? -28.686 3.114 50.270 1.00 81.69 164 ILE A CA 1
ATOM 1256 C C . ILE A 1 164 ? -27.898 4.150 49.463 1.00 81.69 164 ILE A C 1
ATOM 1258 O O . ILE A 1 164 ? -27.833 4.036 48.242 1.00 81.69 164 ILE A O 1
ATOM 1262 N N . ILE A 1 165 ? -27.264 5.115 50.136 1.00 86.44 165 ILE A N 1
ATOM 1263 C CA . ILE A 1 165 ? -26.432 6.134 49.477 1.00 86.44 165 ILE A CA 1
ATOM 1264 C C . ILE A 1 165 ? -25.257 5.470 48.747 1.00 86.44 165 ILE A C 1
ATOM 1266 O O . ILE A 1 165 ? -25.064 5.711 47.559 1.00 86.44 165 ILE A O 1
ATOM 1270 N N . ALA A 1 166 ? -24.531 4.563 49.410 1.00 85.06 166 ALA A N 1
ATOM 1271 C CA . ALA A 1 166 ? -23.414 3.856 48.785 1.00 85.06 166 ALA A CA 1
ATOM 1272 C C . ALA A 1 166 ? -23.845 3.032 47.555 1.00 85.06 166 ALA A C 1
ATOM 1274 O O . ALA A 1 166 ? -23.136 3.003 46.550 1.00 85.06 166 ALA A O 1
ATOM 1275 N N . PHE A 1 167 ? -25.011 2.379 47.597 1.00 82.25 167 PHE A N 1
ATOM 1276 C CA . PHE A 1 167 ? -25.540 1.642 46.447 1.00 82.25 167 PHE A CA 1
ATOM 1277 C C . PHE A 1 167 ? -25.981 2.560 45.303 1.00 82.25 167 PHE A C 1
ATOM 1279 O O . PHE A 1 167 ? -25.729 2.230 44.145 1.00 82.25 167 PHE A O 1
ATOM 1286 N N . GLN A 1 168 ? -26.580 3.715 45.603 1.00 84.44 168 GLN A N 1
ATOM 1287 C CA . GLN A 1 168 ? -26.920 4.722 44.594 1.00 84.44 168 GLN A CA 1
ATOM 1288 C C . GLN A 1 168 ? -25.668 5.277 43.905 1.00 84.44 168 GLN A C 1
ATOM 1290 O O . GLN A 1 168 ? -25.655 5.408 42.682 1.00 84.44 168 GLN A O 1
ATOM 1295 N N . ASP A 1 169 ? -24.591 5.523 44.655 1.00 88.94 169 ASP A N 1
ATOM 1296 C CA . ASP A 1 169 ? -23.313 5.964 44.088 1.00 88.94 169 ASP A CA 1
ATOM 1297 C C . ASP A 1 169 ? -22.724 4.910 43.139 1.00 88.94 169 ASP A C 1
ATOM 1299 O O . ASP A 1 169 ? -22.287 5.238 42.033 1.00 88.94 169 ASP A O 1
ATOM 1303 N N . VAL A 1 170 ? -22.775 3.627 43.521 1.00 86.44 170 VAL A N 1
ATOM 1304 C CA . VAL A 1 170 ? -22.349 2.521 42.647 1.00 86.44 170 VAL A CA 1
ATOM 1305 C C . VAL A 1 170 ? -23.229 2.435 41.399 1.00 86.44 170 VAL A C 1
ATOM 1307 O O . VAL A 1 170 ? -22.708 2.279 40.298 1.00 86.44 170 VAL A O 1
ATOM 1310 N N . GLN A 1 171 ? -24.548 2.567 41.531 1.00 84.19 171 GLN A N 1
ATOM 1311 C CA . GLN A 1 171 ? -25.474 2.527 40.399 1.00 84.19 171 GLN A CA 1
ATOM 1312 C C . GLN A 1 171 ? -25.222 3.670 39.404 1.00 84.19 171 GLN A C 1
ATOM 1314 O O . GLN A 1 171 ? -25.211 3.437 38.191 1.00 84.19 171 GLN A O 1
ATOM 1319 N N . ASN A 1 172 ? -24.955 4.879 39.902 1.00 88.31 172 ASN A N 1
ATOM 1320 C CA . ASN A 1 172 ? -24.583 6.027 39.078 1.00 88.31 172 ASN A CA 1
ATOM 1321 C C . ASN A 1 172 ? -23.257 5.769 38.346 1.00 88.31 172 ASN A C 1
ATOM 1323 O O . ASN A 1 172 ? -23.202 5.889 37.124 1.00 88.31 172 ASN A O 1
ATOM 1327 N N . ALA A 1 173 ? -22.224 5.299 39.055 1.00 89.56 173 ALA A N 1
ATOM 1328 C CA . ALA A 1 1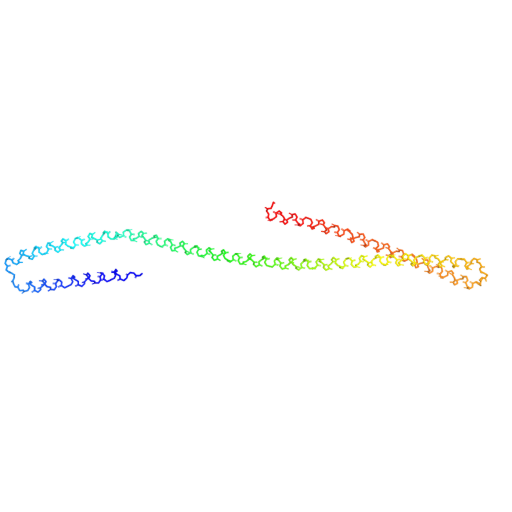73 ? -20.929 4.979 38.452 1.00 89.56 173 ALA A CA 1
ATOM 1329 C C . ALA A 1 173 ? -21.021 3.873 37.380 1.00 89.56 173 ALA A C 1
ATOM 1331 O O . ALA A 1 173 ? -20.369 3.958 36.335 1.00 89.56 173 ALA A O 1
ATOM 1332 N N . LEU A 1 174 ? -21.849 2.844 37.601 1.00 84.00 174 LEU A N 1
ATOM 1333 C CA . LEU A 1 174 ? -22.104 1.788 36.614 1.00 84.00 174 LEU A CA 1
ATOM 1334 C C . LEU A 1 174 ? -22.845 2.329 35.383 1.00 84.00 174 LEU A C 1
ATOM 1336 O O . LEU A 1 174 ? -22.523 1.940 34.260 1.00 84.00 174 LEU A O 1
ATOM 1340 N N . THR A 1 175 ? -23.790 3.250 35.577 1.00 86.38 175 THR A N 1
ATOM 1341 C CA . THR A 1 175 ? -24.530 3.899 34.483 1.00 86.38 175 THR A CA 1
ATOM 1342 C C . THR A 1 175 ? -23.605 4.766 33.627 1.00 86.38 175 THR A C 1
ATOM 1344 O O . THR A 1 175 ? -23.616 4.652 32.399 1.00 86.38 175 THR A O 1
ATOM 1347 N N . ASP A 1 176 ? -22.740 5.559 34.261 1.00 90.50 176 ASP A N 1
ATOM 1348 C CA . ASP A 1 176 ? -21.744 6.385 33.571 1.00 90.50 176 ASP A CA 1
ATOM 1349 C C . ASP A 1 176 ? -20.759 5.519 32.778 1.00 90.50 176 ASP A C 1
ATOM 1351 O O . ASP A 1 176 ? -20.504 5.770 31.596 1.00 90.50 176 ASP A O 1
ATOM 1355 N N . THR A 1 177 ? -20.263 4.441 33.394 1.00 85.44 177 THR A N 1
ATOM 1356 C CA . THR A 1 177 ? -19.365 3.481 32.734 1.00 85.44 177 THR A CA 1
ATOM 1357 C C . THR A 1 177 ? -20.050 2.807 31.541 1.00 85.44 177 THR A C 1
ATOM 1359 O O . THR A 1 177 ? -19.440 2.665 30.482 1.00 85.44 177 THR A O 1
ATOM 1362 N N . SER A 1 178 ? -21.333 2.440 31.661 1.00 81.56 178 SER A N 1
ATOM 1363 C CA . SER A 1 178 ? -22.116 1.887 30.545 1.00 81.56 178 SER A CA 1
ATOM 1364 C C . SER A 1 178 ? -22.215 2.866 29.377 1.00 81.56 178 SER A C 1
ATOM 1366 O O . SER A 1 178 ? -22.054 2.469 28.221 1.00 81.56 178 SER A O 1
ATOM 1368 N N . SER A 1 179 ? -22.459 4.147 29.667 1.00 85.75 179 SER A N 1
ATOM 1369 C CA . SER A 1 179 ? -22.540 5.185 28.639 1.00 85.75 179 SER A CA 1
ATOM 1370 C C . SER A 1 179 ? -21.208 5.359 27.911 1.00 85.75 179 SER A C 1
ATOM 1372 O O . SER A 1 179 ? -21.186 5.451 26.683 1.00 85.75 179 SER A O 1
ATOM 1374 N N . GLN A 1 180 ? -20.095 5.367 28.649 1.00 87.25 180 GLN A N 1
ATOM 1375 C CA . GLN A 1 180 ? -18.755 5.456 28.065 1.00 87.25 180 GLN A CA 1
ATOM 1376 C C . GLN A 1 180 ? -18.433 4.241 27.188 1.00 87.25 180 GLN A C 1
ATOM 1378 O O . GLN A 1 180 ? -17.908 4.405 26.087 1.00 87.25 180 GLN A O 1
ATOM 1383 N N . LEU A 1 181 ? -18.796 3.032 27.631 1.00 83.19 181 LEU A N 1
ATOM 1384 C CA . LEU A 1 181 ? -18.574 1.804 26.866 1.00 83.19 181 LEU A CA 1
ATOM 1385 C C . LEU A 1 181 ? -19.337 1.823 25.531 1.00 83.19 181 LEU A C 1
ATOM 1387 O O . LEU A 1 181 ? -18.759 1.523 24.487 1.00 83.19 181 LEU A O 1
ATOM 1391 N N . ARG A 1 182 ? -20.605 2.258 25.544 1.00 84.38 182 ARG A N 1
ATOM 1392 C CA . ARG A 1 182 ? -21.406 2.430 24.320 1.00 84.38 182 ARG A CA 1
ATOM 1393 C C . ARG A 1 182 ? -20.806 3.447 23.366 1.00 84.38 182 ARG A C 1
ATOM 1395 O O . ARG A 1 182 ? -20.818 3.234 22.157 1.00 84.38 182 ARG A O 1
ATOM 1402 N N . GLN A 1 183 ? -20.296 4.555 23.893 1.00 87.75 183 GLN A N 1
ATOM 1403 C CA . GLN A 1 183 ? -19.666 5.569 23.059 1.00 87.75 183 GLN A CA 1
ATOM 1404 C C . GLN A 1 183 ? -18.403 5.027 22.383 1.00 87.75 183 GLN A C 1
ATOM 1406 O O . GLN A 1 183 ? -18.243 5.198 21.176 1.00 87.75 183 GLN A O 1
ATOM 1411 N N . LEU A 1 184 ? -17.571 4.291 23.124 1.00 84.31 184 LEU A N 1
ATOM 1412 C CA . LEU A 1 184 ? -16.396 3.628 22.568 1.00 84.31 184 LEU A CA 1
ATOM 1413 C C . LEU A 1 184 ? -16.781 2.606 21.485 1.00 84.31 184 LEU A C 1
ATOM 1415 O O . LEU A 1 184 ? -16.157 2.574 20.427 1.00 84.31 184 LEU A O 1
ATOM 1419 N N . TYR A 1 185 ? -17.834 1.813 21.708 1.00 80.81 185 TYR A N 1
ATOM 1420 C CA . TYR A 1 185 ? -18.353 0.873 20.709 1.00 80.81 185 TYR A CA 1
ATOM 1421 C C . TYR A 1 185 ? -18.753 1.578 19.402 1.00 80.81 185 TYR A C 1
ATOM 1423 O O . TYR A 1 185 ? -18.365 1.134 18.322 1.00 80.81 185 TYR A O 1
ATOM 1431 N N . LEU A 1 186 ? -19.469 2.706 19.489 1.00 84.69 186 LEU A N 1
ATOM 1432 C CA . LEU A 1 186 ? -19.880 3.488 18.316 1.00 84.69 186 LEU A CA 1
ATOM 1433 C C . LEU A 1 186 ? -18.687 4.086 17.557 1.00 84.69 186 LEU A C 1
ATOM 1435 O O . LEU A 1 186 ? -18.684 4.090 16.325 1.00 84.69 186 LEU A O 1
ATOM 1439 N N . GLU A 1 187 ? -17.664 4.572 18.265 1.00 85.81 187 GLU A N 1
ATOM 1440 C CA . GLU A 1 187 ? -16.427 5.062 17.640 1.00 85.81 187 GLU A CA 1
ATOM 1441 C C . GLU A 1 187 ? -15.706 3.945 16.879 1.00 85.81 187 GLU A C 1
ATOM 1443 O O . GLU A 1 187 ? -15.307 4.125 15.724 1.00 85.81 187 GLU A O 1
ATOM 1448 N N . TYR A 1 188 ? -15.601 2.768 17.494 1.00 82.50 188 TYR A N 1
ATOM 1449 C CA . TYR A 1 188 ? -15.020 1.585 16.872 1.00 82.50 188 TYR A CA 1
ATOM 1450 C C . TYR A 1 188 ? -15.831 1.120 15.652 1.00 82.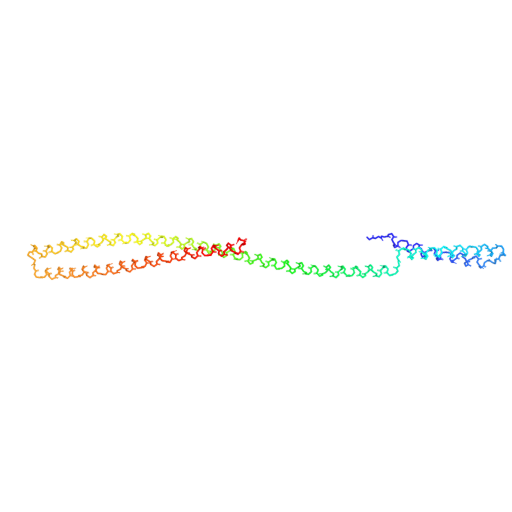50 188 TYR A C 1
ATOM 1452 O O . TYR A 1 188 ? -15.249 0.826 14.607 1.00 82.50 188 TYR A O 1
ATOM 1460 N N . GLU A 1 189 ? -17.164 1.084 15.733 1.00 83.44 189 GLU A N 1
ATOM 1461 C CA . GLU A 1 189 ? -18.041 0.760 14.597 1.00 83.44 189 GLU A CA 1
ATOM 1462 C C . GLU A 1 189 ? -17.863 1.758 13.438 1.00 83.44 189 GLU A C 1
ATOM 1464 O O . GLU A 1 189 ? -17.783 1.366 12.270 1.00 83.44 189 GLU A O 1
ATOM 1469 N N . GLY A 1 190 ? -17.742 3.052 13.749 1.00 87.56 190 GLY A N 1
ATOM 1470 C CA . GLY A 1 190 ? -17.442 4.090 12.764 1.00 87.56 190 GLY A CA 1
ATOM 1471 C C . GLY A 1 190 ? -16.089 3.881 12.082 1.00 87.56 190 GLY A C 1
ATOM 1472 O O . GLY A 1 190 ? -15.982 4.017 10.860 1.00 87.56 190 GLY A O 1
ATOM 1473 N N . MET A 1 191 ? -15.066 3.494 12.849 1.00 85.31 191 MET A N 1
ATOM 1474 C CA . MET A 1 191 ? -13.742 3.159 12.322 1.00 85.31 191 MET A CA 1
ATOM 1475 C C . MET A 1 191 ? -13.804 1.963 11.364 1.00 85.31 191 MET A C 1
ATOM 1477 O O . MET A 1 191 ? -13.245 2.037 10.271 1.00 85.31 191 MET A O 1
ATOM 1481 N N . LYS A 1 192 ? -14.532 0.898 11.733 1.00 85.56 192 LYS A N 1
ATOM 1482 C CA . LYS A 1 192 ? -14.724 -0.292 10.889 1.00 85.56 192 LYS A CA 1
ATOM 1483 C C . LYS A 1 192 ? -15.361 0.064 9.546 1.00 85.56 192 LYS A C 1
ATOM 1485 O O . LYS A 1 192 ? -14.784 -0.238 8.510 1.00 85.56 192 LYS A O 1
ATOM 1490 N N . LYS A 1 193 ? -16.461 0.826 9.543 1.00 89.38 193 LYS A N 1
ATOM 1491 C CA . LYS A 1 193 ? -17.111 1.285 8.295 1.00 89.38 193 LYS A CA 1
ATOM 1492 C C . LYS A 1 193 ? -16.166 2.080 7.392 1.00 89.38 193 LYS A C 1
ATOM 1494 O O . LYS A 1 193 ? -16.226 1.974 6.166 1.00 89.38 193 LYS A O 1
ATOM 1499 N N . ARG A 1 194 ? -15.295 2.900 7.988 1.00 90.50 194 ARG A N 1
ATOM 1500 C CA . ARG A 1 194 ? -14.292 3.663 7.239 1.00 90.50 194 ARG A CA 1
ATOM 1501 C C . ARG A 1 194 ? -13.228 2.752 6.625 1.00 90.50 194 ARG A C 1
ATOM 1503 O O . ARG A 1 194 ? -12.844 2.996 5.486 1.00 90.50 194 ARG A O 1
ATOM 1510 N N . ILE A 1 195 ? -12.782 1.724 7.348 1.00 86.06 195 ILE A N 1
ATOM 1511 C CA . ILE A 1 195 ? -11.868 0.698 6.824 1.00 86.06 195 ILE A CA 1
ATOM 1512 C C . ILE A 1 195 ? -12.523 -0.037 5.651 1.00 86.06 195 ILE A C 1
ATOM 1514 O O . ILE A 1 195 ? -11.927 -0.082 4.581 1.00 86.06 195 ILE A O 1
ATOM 1518 N N . ASP A 1 196 ? -13.766 -0.498 5.803 1.00 85.56 196 ASP A N 1
ATOM 1519 C CA . ASP A 1 196 ? -14.500 -1.196 4.737 1.00 85.56 196 ASP A CA 1
ATOM 1520 C C . ASP A 1 196 ? -14.622 -0.328 3.470 1.00 85.56 196 ASP A C 1
ATOM 1522 O O . ASP A 1 196 ? -14.422 -0.797 2.350 1.00 85.56 196 ASP A O 1
ATOM 1526 N N . THR A 1 197 ? -14.880 0.974 3.643 1.00 91.06 197 THR A N 1
ATOM 1527 C CA . THR A 1 197 ? -14.939 1.932 2.525 1.00 91.06 197 THR A CA 1
ATOM 1528 C C . THR A 1 197 ? -13.587 2.075 1.826 1.00 91.06 197 THR A C 1
ATOM 1530 O O . THR A 1 197 ? -13.529 2.075 0.599 1.00 91.06 197 THR A O 1
ATOM 1533 N N . LEU A 1 198 ? -12.495 2.197 2.587 1.00 87.25 198 LEU A N 1
ATOM 1534 C CA . LEU A 1 198 ? -11.149 2.307 2.020 1.00 87.25 198 LEU A CA 1
ATOM 1535 C C . LEU A 1 198 ? -10.734 1.026 1.292 1.00 87.25 198 LEU A C 1
ATOM 1537 O O . LEU A 1 198 ? -10.117 1.114 0.235 1.00 87.25 198 LEU A O 1
ATOM 1541 N N . MET A 1 199 ? -11.098 -0.146 1.820 1.00 85.25 199 MET A N 1
ATOM 1542 C CA . MET A 1 199 ? -10.854 -1.426 1.153 1.00 85.25 199 MET A CA 1
ATOM 1543 C C . MET A 1 199 ? -11.583 -1.506 -0.192 1.00 85.25 199 MET A C 1
ATOM 1545 O O . MET A 1 199 ? -10.969 -1.871 -1.188 1.00 85.25 199 MET A O 1
ATOM 1549 N N . SER A 1 200 ? -12.848 -1.079 -0.251 1.00 89.62 200 SER A N 1
ATOM 1550 C CA . SER A 1 200 ? -13.596 -1.011 -1.514 1.00 89.62 200 SER A CA 1
ATOM 1551 C C . SER A 1 200 ? -12.960 -0.042 -2.516 1.00 89.62 200 SER A C 1
ATOM 1553 O O . SER A 1 200 ? -12.848 -0.363 -3.693 1.00 89.62 200 SER A O 1
ATOM 1555 N N . GLN A 1 201 ? -12.510 1.133 -2.065 1.00 88.75 201 GLN A N 1
ATOM 1556 C CA . GLN A 1 201 ? -11.836 2.102 -2.937 1.00 88.75 201 GLN A CA 1
ATOM 1557 C C . GLN A 1 201 ? -10.496 1.583 -3.470 1.00 88.75 201 GLN A C 1
ATOM 1559 O O . GLN A 1 201 ? -10.120 1.900 -4.597 1.00 88.75 201 GLN A O 1
ATOM 1564 N N . LEU A 1 202 ? -9.765 0.808 -2.662 1.00 85.19 202 LEU A N 1
ATOM 1565 C CA . LEU A 1 202 ? -8.527 0.164 -3.086 1.00 85.19 202 LEU A CA 1
ATOM 1566 C C . LEU A 1 202 ? -8.801 -0.871 -4.186 1.00 85.19 202 LEU A C 1
ATOM 1568 O O . LEU A 1 202 ? -8.106 -0.870 -5.197 1.00 85.19 202 LEU A O 1
ATOM 1572 N N . GLU A 1 203 ? -9.835 -1.696 -4.019 1.00 89.00 203 GLU A N 1
ATOM 1573 C CA . GLU A 1 203 ? -10.252 -2.679 -5.025 1.00 89.00 203 GLU A CA 1
ATOM 1574 C C . GLU A 1 203 ? -10.634 -2.005 -6.354 1.00 89.00 203 GLU A C 1
ATOM 1576 O O . GLU A 1 203 ? -10.145 -2.401 -7.415 1.00 89.00 203 GLU A O 1
ATOM 1581 N N . ASP A 1 204 ? -11.420 -0.925 -6.305 1.00 90.56 204 ASP A N 1
ATOM 1582 C CA . ASP A 1 204 ? -11.776 -0.143 -7.496 1.00 90.56 204 ASP A CA 1
ATOM 1583 C C . ASP A 1 204 ? -10.531 0.417 -8.208 1.00 90.56 204 ASP A C 1
ATOM 1585 O O . ASP A 1 204 ? -10.411 0.343 -9.436 1.00 90.56 204 ASP A O 1
ATOM 1589 N N . LEU A 1 205 ? -9.572 0.944 -7.439 1.00 87.75 205 LEU A N 1
ATOM 1590 C CA . LEU A 1 205 ? -8.329 1.493 -7.977 1.00 87.75 205 LEU A CA 1
ATOM 1591 C C . LEU A 1 205 ? -7.454 0.409 -8.622 1.00 87.75 205 LEU A C 1
ATOM 1593 O O . LEU A 1 205 ? -6.812 0.661 -9.642 1.00 87.75 205 LEU A O 1
ATOM 1597 N N . GLU A 1 206 ? -7.432 -0.802 -8.068 1.00 85.06 206 GLU A N 1
ATOM 1598 C CA . GLU A 1 206 ? -6.713 -1.944 -8.641 1.00 85.06 206 GLU A CA 1
ATOM 1599 C C . GLU A 1 206 ? -7.307 -2.389 -9.975 1.00 85.06 206 GLU A C 1
ATOM 1601 O O . GLU A 1 206 ? -6.568 -2.696 -10.918 1.00 85.06 206 GLU A O 1
ATOM 1606 N N . VAL A 1 207 ? -8.635 -2.358 -10.089 1.00 91.00 207 VAL A N 1
ATOM 1607 C CA . VAL A 1 207 ? -9.332 -2.617 -11.350 1.00 91.00 207 VAL A CA 1
ATOM 1608 C C . VAL A 1 207 ? -8.995 -1.545 -12.388 1.00 91.00 207 VAL A C 1
ATOM 1610 O O . VAL A 1 207 ? -8.693 -1.880 -13.535 1.00 91.00 207 VAL A O 1
ATOM 1613 N N . GLU A 1 208 ? -9.016 -0.260 -12.021 1.00 87.44 208 GLU A N 1
ATOM 1614 C CA . GLU A 1 208 ? -8.627 0.822 -12.938 1.00 87.44 208 GLU A CA 1
ATOM 1615 C C . GLU A 1 208 ? -7.158 0.734 -13.359 1.00 87.44 208 GLU A C 1
ATOM 1617 O O . GLU A 1 208 ? -6.847 0.887 -14.543 1.00 87.44 208 GLU A O 1
ATOM 1622 N N . TYR A 1 209 ? -6.257 0.444 -12.419 1.00 82.69 209 TYR A N 1
ATOM 1623 C CA . TYR A 1 209 ? -4.839 0.266 -12.708 1.00 82.69 209 TYR A CA 1
ATOM 1624 C C . TYR A 1 209 ? -4.607 -0.892 -13.685 1.00 82.69 209 TYR A C 1
ATOM 1626 O O . TYR A 1 209 ? -3.869 -0.734 -14.656 1.00 82.69 209 TYR A O 1
ATOM 1634 N N . THR A 1 210 ? -5.283 -2.025 -13.481 1.00 85.94 210 THR A N 1
ATOM 1635 C CA . THR A 1 210 ? -5.195 -3.185 -14.381 1.00 85.94 210 THR A CA 1
ATOM 1636 C C . THR A 1 210 ? -5.637 -2.817 -15.799 1.00 85.94 210 THR A C 1
ATOM 1638 O O . THR A 1 210 ? -4.896 -3.061 -16.748 1.00 85.94 210 THR A O 1
ATOM 1641 N N . LYS A 1 211 ? -6.768 -2.111 -15.945 1.00 87.75 211 LYS A N 1
ATOM 1642 C CA . LYS A 1 211 ? -7.242 -1.616 -17.252 1.00 87.75 211 LYS A CA 1
ATOM 1643 C C . LYS A 1 211 ? -6.243 -0.678 -17.930 1.00 87.75 211 LYS A C 1
ATOM 1645 O O . LYS A 1 211 ? -6.050 -0.747 -19.140 1.00 87.75 211 LYS A O 1
ATOM 1650 N N . LEU A 1 212 ? -5.620 0.224 -17.170 1.00 86.00 212 LEU A N 1
ATOM 1651 C CA . LEU A 1 212 ? -4.605 1.145 -17.693 1.00 86.00 212 LEU A CA 1
ATOM 1652 C C . LEU A 1 212 ? -3.356 0.400 -18.175 1.00 86.00 212 LEU A C 1
ATOM 1654 O O . LEU A 1 212 ? -2.786 0.768 -19.201 1.00 86.00 212 LEU A O 1
ATOM 1658 N N . VAL A 1 213 ? -2.938 -0.640 -17.451 1.00 81.50 213 VAL A N 1
ATOM 1659 C CA . VAL A 1 213 ? -1.814 -1.494 -17.849 1.00 81.50 213 VAL A CA 1
ATOM 1660 C C . VAL A 1 213 ? -2.143 -2.259 -19.132 1.00 81.50 213 VAL A C 1
ATOM 1662 O O . VAL A 1 213 ? -1.328 -2.249 -20.051 1.00 81.50 213 VAL A O 1
ATOM 1665 N N . GLU A 1 214 ? -3.337 -2.844 -19.242 1.00 83.50 214 GLU A N 1
ATOM 1666 C CA . GLU A 1 214 ? -3.808 -3.528 -20.459 1.00 83.50 214 GLU A CA 1
ATOM 1667 C C . GLU A 1 214 ? -3.809 -2.584 -21.676 1.00 83.50 214 GLU A C 1
ATOM 1669 O O . GLU A 1 214 ? -3.211 -2.897 -22.706 1.00 83.50 214 GLU A O 1
ATOM 1674 N N . GLN A 1 215 ? -4.352 -1.369 -21.524 1.00 80.50 215 GLN A N 1
ATOM 1675 C CA . GLN A 1 215 ? -4.350 -0.350 -22.584 1.00 80.50 215 GLN A CA 1
ATOM 1676 C C . GLN A 1 215 ? -2.940 0.089 -23.008 1.00 80.50 215 GLN A C 1
ATOM 1678 O O . GLN A 1 215 ? -2.710 0.404 -24.176 1.00 80.50 215 GLN A O 1
ATOM 1683 N N . GLN A 1 216 ? -1.983 0.153 -22.076 1.00 72.62 216 GLN A N 1
ATOM 1684 C CA . GLN A 1 216 ? -0.598 0.527 -22.387 1.00 72.62 216 GLN A CA 1
ATOM 1685 C C . GLN A 1 216 ? 0.208 -0.616 -23.014 1.00 72.62 216 GLN A C 1
ATOM 1687 O O . GLN A 1 216 ? 1.152 -0.347 -23.758 1.00 72.62 216 GLN A O 1
ATOM 1692 N N . LEU A 1 217 ? -0.148 -1.871 -22.727 1.00 69.06 217 LEU A N 1
ATOM 1693 C CA . LEU A 1 217 ? 0.493 -3.059 -23.294 1.00 69.06 217 LEU A CA 1
ATOM 1694 C C . LEU A 1 217 ? -0.038 -3.432 -24.688 1.00 69.06 217 LEU A C 1
ATOM 1696 O O . LEU A 1 217 ? 0.568 -4.274 -25.351 1.00 69.06 217 LEU A O 1
ATOM 1700 N N . GLY A 1 218 ? -1.074 -2.747 -25.177 1.00 50.09 218 GLY A N 1
ATOM 1701 C CA . GLY A 1 218 ? -1.520 -2.839 -26.565 1.00 50.09 218 GLY A CA 1
ATOM 1702 C C . GLY A 1 218 ? -2.464 -4.005 -26.853 1.00 50.09 218 GLY A C 1
ATOM 1703 O O . GLY A 1 218 ? -2.341 -4.618 -27.915 1.00 50.09 218 GLY A O 1
ATOM 1704 N N . GLU A 1 219 ? -3.397 -4.282 -25.939 1.00 48.44 219 GLU A N 1
ATOM 1705 C CA . GLU A 1 219 ? -4.708 -4.842 -26.310 1.00 48.44 219 GLU A CA 1
ATOM 1706 C C . GLU A 1 219 ? -5.718 -3.724 -26.610 1.00 48.44 219 GLU A C 1
ATOM 1708 O O . GLU A 1 219 ? -5.749 -2.714 -25.866 1.00 48.44 219 GLU A O 1
#

Organism: NCBI:txid2024889

Radius of gyration: 56.48 Å; chains: 1; bounding box: 117×19×149 Å

Foldseek 3Di:
DDPPVVVVVVVVVVVVVVVVVVVVVVVVPDDDPVVVVVVVVVVVVVVVVVVVVVVVVCVVDPPVRVVVVVVVVVVVVVVVVVVVVVVVVVVVVVVVVVVVVVVVVVVVVVVVVVVVVVVVVLVVVVVVLVVVLVVLVVVLVVLVVVLVVLVVCLVPDPDDPVVNVVSVVVNVVSVVVSVVSVVVNVVSVVVVVVSVVVVVVVVVVVVVVVVVVVVVVPD

Sequence (219 aa):
MDWTGLMIGVAASIGTMSVGLLIVRRLSSGVSIGQKDSLLHEIESLNKSIEKSIQSTEKFCSKGQLDSVTNQLQEVQSSLAGQKELLKEVEKRLEQAQKTIEEKEAYHQALKSAKAEDEEKVAGLLARYDDIAAESISLEQKLAASMKNLDQMLAELQLTQEQIIAFQDVQNALTDTSSQLRQLYLEYEGMKKRIDTLMSQLEDLEVEYTKLVEQQLGE

Secondary structure (DSSP, 8-state):
--HHHHHHHHHHHHHHHHHHHHHHHHHSS---HHHHHHHHHHHHHHHHHHHHHHHHHHHH--HHHHHHHHHHHHHHHHHHHHHHHHHHHHHHHHHHHHHHHHHHHHHHHHHHHHHHHHHHHHHHHHHHHHHHHHHHHHHHHHHHHHHHHHHHHHHHS---HHHHHHHHHHHHHHHHHHHHHHHHHHHHHHHHHHHHHHHHHHHHHHHHHHHHHHHHHT-

pLDDT: mean 75.0, std 15.65, range [36.41, 92.62]